Protein AF-A0A7S1RX20-F1 (afdb_monomer_lite)

Secondary structure (DSSP, 8-state):
--S-------TT---SHHHHSS-SSTTS-----PPPSSS----EEEETTEEEEEEEETTSEEE-TT--EEEEETTEEEE-SS--SSEEESSGGGGTT--SSTTS--EEEEEEEE--SPP--EEEEEEESS-TTHHHHHIIIIIIS---EEEEEE-S-HHHHHHHHTS-HHHHTTEEEEE----SSSS------S-HHHHHHHHHHHHHHHHHHHHHHT-SEEEEE---

Organism: Alexandrium catenella (NCBI:txid2925)

Structure (mmCIF, N/CA/C/O backbone):
data_AF-A0A7S1RX20-F1
#
_entry.id   AF-A0A7S1RX20-F1
#
loop_
_atom_site.group_PDB
_atom_site.id
_atom_site.type_symbol
_atom_site.label_atom_id
_atom_site.label_alt_id
_atom_site.label_comp_id
_atom_site.label_asym_id
_atom_site.label_entity_id
_atom_site.label_seq_id
_atom_site.pdbx_PDB_ins_code
_atom_site.Cartn_x
_atom_site.Cartn_y
_atom_site.Cartn_z
_atom_site.occupancy
_atom_site.B_iso_or_equiv
_atom_site.auth_seq_id
_atom_site.auth_comp_id
_atom_site.auth_asym_id
_atom_site.auth_atom_id
_atom_site.pdbx_PDB_model_num
ATOM 1 N N . GLY A 1 1 ? 0.918 -11.512 44.745 1.00 49.50 1 GLY A N 1
ATOM 2 C CA . GLY A 1 1 ? 1.918 -10.524 44.297 1.00 49.50 1 GLY A CA 1
ATOM 3 C C . GLY A 1 1 ? 1.185 -9.341 43.710 1.00 49.50 1 GLY A C 1
ATOM 4 O O . GLY A 1 1 ? 0.066 -9.538 43.248 1.00 49.50 1 GLY A O 1
ATOM 5 N N . ALA A 1 2 ? 1.746 -8.136 43.799 1.00 55.12 2 ALA A N 1
ATOM 6 C CA . ALA A 1 2 ? 1.130 -6.936 43.235 1.00 55.12 2 ALA A CA 1
ATOM 7 C C . ALA A 1 2 ? 0.878 -7.119 41.729 1.00 55.12 2 ALA A C 1
ATOM 9 O O . ALA A 1 2 ? 1.774 -7.548 41.017 1.00 55.12 2 ALA A O 1
ATOM 10 N N . ALA A 1 3 ? -0.325 -6.796 41.246 1.00 75.62 3 ALA A N 1
ATOM 11 C CA . ALA A 1 3 ? -0.710 -6.985 39.842 1.00 75.62 3 ALA A CA 1
ATOM 12 C C . ALA A 1 3 ? -0.032 -5.995 38.869 1.00 75.62 3 ALA A C 1
ATOM 14 O O . ALA A 1 3 ? -0.231 -6.091 37.659 1.00 75.62 3 ALA A O 1
ATOM 15 N N . VAL A 1 4 ? 0.744 -5.040 39.393 1.00 78.75 4 VAL A N 1
ATOM 16 C CA . VAL A 1 4 ? 1.371 -3.940 38.652 1.00 78.75 4 VAL A CA 1
ATOM 17 C C . VAL A 1 4 ? 2.763 -3.668 39.230 1.00 78.75 4 VAL A C 1
ATOM 19 O O . VAL A 1 4 ? 2.974 -3.809 40.435 1.00 78.75 4 VAL A O 1
ATOM 22 N N . VAL A 1 5 ? 3.698 -3.284 38.359 1.00 87.06 5 VAL A N 1
ATOM 23 C CA . VAL A 1 5 ? 5.012 -2.726 38.700 1.00 87.06 5 VAL A CA 1
ATOM 24 C C . VAL A 1 5 ? 5.173 -1.406 37.945 1.00 87.06 5 VAL A C 1
ATOM 26 O O . VAL A 1 5 ? 4.804 -1.322 36.774 1.00 87.06 5 VAL A O 1
ATOM 29 N N . GLU A 1 6 ? 5.700 -0.385 38.613 1.00 87.25 6 GLU A N 1
ATOM 30 C CA . GLU A 1 6 ? 5.916 0.947 38.045 1.00 87.25 6 GLU A CA 1
ATOM 31 C C . GLU A 1 6 ? 7.416 1.251 38.000 1.00 87.25 6 GLU A C 1
ATOM 33 O O . GLU A 1 6 ? 8.157 0.887 38.914 1.00 87.25 6 GLU A O 1
ATOM 38 N N . ALA A 1 7 ? 7.867 1.888 36.920 1.00 84.00 7 ALA A N 1
ATOM 39 C CA . ALA A 1 7 ? 9.247 2.327 36.743 1.00 84.00 7 ALA A CA 1
ATOM 40 C C . ALA A 1 7 ? 9.287 3.578 35.857 1.00 84.00 7 ALA A C 1
ATOM 42 O O . ALA A 1 7 ? 8.546 3.671 34.876 1.00 84.00 7 ALA A O 1
ATOM 43 N N . GLU A 1 8 ? 10.176 4.519 36.172 1.00 87.81 8 GLU A N 1
ATOM 44 C CA . GLU A 1 8 ? 10.514 5.620 35.269 1.00 87.81 8 GLU A CA 1
ATOM 45 C C . GLU A 1 8 ? 11.508 5.114 34.221 1.00 87.81 8 GLU A C 1
ATOM 47 O O . GLU A 1 8 ? 12.616 4.689 34.549 1.00 87.81 8 GLU A O 1
ATOM 52 N N . LEU A 1 9 ? 11.103 5.128 32.950 1.00 81.31 9 LEU A N 1
ATOM 53 C CA . LEU A 1 9 ? 11.899 4.607 31.841 1.00 81.31 9 LEU A CA 1
ATOM 54 C C . LEU A 1 9 ? 12.178 5.707 30.807 1.00 81.31 9 LEU A C 1
ATOM 56 O O . LEU A 1 9 ? 11.306 6.541 30.553 1.00 81.31 9 LEU A O 1
ATOM 60 N N . PRO A 1 10 ? 13.362 5.712 30.166 1.00 78.25 10 PRO A N 1
ATOM 61 C CA . PRO A 1 10 ? 13.650 6.645 29.084 1.00 78.25 10 PRO A CA 1
ATOM 62 C C . PRO A 1 10 ? 12.768 6.372 27.855 1.00 78.25 10 PRO A C 1
ATOM 64 O O . PRO A 1 10 ? 12.300 5.252 27.628 1.00 78.25 10 PRO A O 1
ATOM 67 N N . ALA A 1 11 ? 12.574 7.397 27.019 1.00 67.75 11 ALA A N 1
ATOM 68 C CA . ALA A 1 11 ? 11.835 7.265 25.766 1.00 67.75 11 ALA A CA 1
ATOM 69 C C . ALA A 1 11 ? 12.452 6.171 24.870 1.00 67.75 11 ALA A C 1
ATOM 71 O O . ALA A 1 11 ? 13.661 6.147 24.649 1.00 67.75 11 ALA A O 1
ATOM 72 N N . GLY A 1 12 ? 11.614 5.264 24.356 1.00 69.75 12 GLY A N 1
ATOM 73 C CA . GLY A 1 12 ? 12.056 4.125 23.541 1.00 69.75 12 GLY A CA 1
ATOM 74 C C . GLY A 1 12 ? 12.474 2.880 24.333 1.00 69.75 12 GLY A C 1
ATOM 75 O O . GLY A 1 12 ? 12.906 1.901 23.725 1.00 69.75 12 GLY A O 1
ATOM 76 N N . ALA A 1 13 ? 12.330 2.875 25.662 1.00 79.69 13 ALA A N 1
ATOM 77 C CA . ALA A 1 13 ? 12.557 1.676 26.461 1.00 79.69 13 ALA A CA 1
ATOM 78 C C . ALA A 1 13 ? 11.640 0.515 26.034 1.00 79.69 13 ALA A C 1
ATOM 80 O O . ALA A 1 13 ? 10.450 0.683 25.756 1.00 79.69 13 ALA A O 1
ATOM 81 N N . THR A 1 14 ? 12.198 -0.694 26.007 1.00 83.06 14 THR A N 1
ATOM 82 C CA . THR A 1 14 ? 11.462 -1.914 25.669 1.00 83.06 14 THR A CA 1
ATOM 83 C C . THR A 1 14 ? 10.486 -2.296 26.778 1.00 83.06 14 THR A C 1
ATOM 85 O O . THR A 1 14 ? 10.877 -2.422 27.932 1.00 83.06 14 THR A O 1
ATOM 88 N N . CYS A 1 15 ? 9.230 -2.579 26.438 1.00 83.38 15 CYS A N 1
ATOM 89 C CA . CYS A 1 15 ? 8.268 -3.135 27.391 1.00 83.38 15 CYS A CA 1
ATOM 90 C C . CYS A 1 15 ? 8.609 -4.606 27.710 1.00 83.38 15 CYS A C 1
ATOM 92 O O . CYS A 1 15 ? 8.182 -5.518 27.001 1.00 83.38 15 CYS A O 1
ATOM 94 N N . SER A 1 16 ? 9.419 -4.848 28.745 1.00 88.81 16 SER A N 1
ATOM 95 C CA . SER A 1 16 ? 9.881 -6.189 29.135 1.00 88.81 16 SER A CA 1
ATOM 96 C C . SER A 1 16 ? 10.115 -6.305 30.643 1.00 88.81 16 SER A C 1
ATOM 98 O O . SER A 1 16 ? 10.398 -5.306 31.294 1.00 88.81 16 SER A O 1
ATOM 100 N N . VAL A 1 17 ? 10.082 -7.522 31.199 1.00 88.94 17 VAL A N 1
ATOM 101 C CA . VAL A 1 17 ? 10.390 -7.758 32.629 1.00 88.94 17 VAL A CA 1
ATOM 102 C C . VAL A 1 17 ? 11.775 -7.221 33.008 1.00 88.94 17 VAL A C 1
ATOM 104 O O . VAL A 1 17 ? 11.937 -6.681 34.097 1.00 88.94 17 VAL A O 1
ATOM 107 N N . ALA A 1 18 ? 12.752 -7.287 32.096 1.00 88.25 18 ALA A N 1
ATOM 108 C CA . ALA A 1 18 ? 14.093 -6.750 32.326 1.00 88.25 18 ALA A CA 1
ATOM 109 C C . ALA A 1 18 ? 14.086 -5.234 32.586 1.00 88.25 18 ALA A C 1
ATOM 111 O O . ALA A 1 18 ? 14.878 -4.747 33.384 1.00 88.25 18 ALA A O 1
ATOM 112 N N . SER A 1 19 ? 13.169 -4.498 31.955 1.00 88.62 19 SER A N 1
ATOM 113 C CA . SER A 1 19 ? 13.063 -3.043 32.096 1.00 88.62 19 SER A CA 1
ATOM 114 C C . SER A 1 19 ? 12.395 -2.611 33.405 1.00 88.62 19 SER A C 1
ATOM 116 O O . SER A 1 19 ? 12.676 -1.523 33.883 1.00 88.62 19 SER A O 1
ATOM 118 N N . PHE A 1 20 ? 11.564 -3.464 34.012 1.00 89.19 20 PHE A N 1
ATOM 119 C CA . PHE A 1 20 ? 10.879 -3.181 35.285 1.00 89.19 20 PHE A CA 1
ATOM 120 C C . PHE A 1 20 ? 11.504 -3.919 36.481 1.00 89.19 20 PHE A C 1
ATOM 122 O O . PHE A 1 20 ? 11.072 -3.750 37.618 1.00 89.19 20 PHE A O 1
ATOM 129 N N . GLY A 1 21 ? 12.497 -4.779 36.236 1.00 88.12 21 GLY A N 1
ATOM 130 C CA . GLY A 1 21 ? 13.245 -5.536 37.244 1.00 88.12 21 GLY A CA 1
ATOM 131 C C . GLY A 1 21 ? 12.480 -6.686 37.907 1.00 88.12 21 GLY A C 1
ATOM 132 O O . GLY A 1 21 ? 13.103 -7.618 38.406 1.00 88.12 21 GLY A O 1
ATOM 133 N N . THR A 1 22 ? 11.146 -6.661 37.910 1.00 88.44 22 THR A N 1
ATOM 134 C CA . THR A 1 22 ? 10.305 -7.697 38.524 1.00 88.44 22 THR A CA 1
ATOM 135 C C . THR A 1 22 ? 9.120 -8.038 37.630 1.00 88.44 22 THR A C 1
ATOM 137 O O . THR A 1 22 ? 8.516 -7.162 37.014 1.00 88.44 22 THR A O 1
ATOM 140 N N . ASP A 1 23 ? 8.769 -9.324 37.572 1.00 89.31 23 ASP A N 1
ATOM 141 C CA . ASP A 1 23 ? 7.526 -9.780 36.955 1.00 89.31 23 ASP A CA 1
ATOM 142 C C . ASP A 1 23 ? 6.377 -9.656 37.988 1.00 89.31 23 ASP A C 1
ATOM 144 O O . ASP A 1 23 ? 6.368 -10.409 38.967 1.00 89.31 23 ASP A O 1
ATOM 148 N N . PRO A 1 24 ? 5.404 -8.738 37.802 1.00 85.12 24 PRO A N 1
ATOM 149 C CA . PRO A 1 24 ? 4.296 -8.563 38.748 1.00 85.12 24 PRO A CA 1
ATOM 150 C C . PRO A 1 24 ? 3.293 -9.735 38.731 1.00 85.12 24 PRO A C 1
ATOM 152 O O . PRO A 1 24 ? 2.559 -9.955 39.693 1.00 85.12 24 PRO A O 1
ATOM 155 N N . ALA A 1 25 ? 3.251 -10.512 37.647 1.00 85.62 25 ALA A N 1
ATOM 156 C CA . ALA A 1 25 ? 2.302 -11.601 37.447 1.00 85.62 25 ALA A CA 1
ATOM 157 C C . ALA A 1 25 ? 2.898 -12.714 36.551 1.00 85.62 25 ALA A C 1
ATOM 159 O O . ALA A 1 25 ? 2.620 -12.759 35.341 1.00 85.62 25 ALA A O 1
ATOM 160 N N . PRO A 1 26 ? 3.711 -13.625 37.122 1.00 86.88 26 PRO A N 1
ATOM 161 C CA . PRO A 1 26 ? 4.336 -14.711 36.374 1.00 86.88 26 PRO A CA 1
ATOM 162 C C . PRO A 1 26 ? 3.305 -15.612 35.687 1.00 86.88 26 PRO A C 1
ATOM 164 O O . PRO A 1 26 ? 2.268 -15.944 36.258 1.00 86.88 26 PRO A O 1
ATOM 167 N N . GLY A 1 27 ? 3.584 -16.010 34.444 1.00 78.69 27 GLY A N 1
ATOM 168 C CA . GLY A 1 27 ? 2.693 -16.866 33.648 1.00 78.69 27 GLY A CA 1
ATOM 169 C C . GLY A 1 27 ? 1.475 -16.159 33.039 1.00 78.69 27 GLY A C 1
ATOM 170 O O . GLY A 1 27 ? 0.764 -16.764 32.241 1.00 78.69 27 GLY A O 1
ATOM 171 N N . ILE A 1 28 ? 1.251 -14.877 33.346 1.00 80.94 28 ILE A N 1
ATOM 172 C CA . ILE A 1 28 ? 0.156 -14.074 32.786 1.00 80.94 28 ILE A CA 1
ATOM 173 C C . ILE A 1 28 ? 0.718 -13.106 31.734 1.00 80.94 28 ILE A C 1
ATOM 175 O O . ILE A 1 28 ? 1.792 -12.520 31.916 1.00 80.94 28 ILE A O 1
ATOM 179 N N . ARG A 1 29 ? 0.010 -12.926 30.608 1.00 78.81 29 ARG A N 1
ATOM 180 C CA . ARG A 1 29 ? 0.356 -11.910 29.597 1.00 78.81 29 ARG A CA 1
ATOM 181 C C . ARG A 1 29 ? 0.129 -10.513 30.182 1.00 78.81 29 ARG A C 1
ATOM 183 O O . ARG A 1 29 ? -0.933 -10.234 30.725 1.00 78.81 29 ARG A O 1
ATOM 190 N N . LYS A 1 30 ? 1.116 -9.634 30.028 1.00 79.94 30 LYS A N 1
ATOM 191 C CA . LYS A 1 30 ? 1.119 -8.269 30.576 1.00 79.94 30 LYS A CA 1
ATOM 192 C C . LYS A 1 30 ? 1.190 -7.237 29.459 1.00 79.94 30 LYS A C 1
ATOM 194 O O . LYS A 1 30 ? 1.558 -7.566 28.332 1.00 79.94 30 LYS A O 1
ATOM 199 N N . VAL A 1 31 ? 0.882 -5.993 29.800 1.00 81.94 31 VAL A N 1
ATOM 200 C CA . VAL A 1 31 ? 1.003 -4.819 28.932 1.00 81.94 31 VAL A CA 1
ATOM 201 C C . VAL A 1 31 ? 1.684 -3.701 29.719 1.00 81.94 31 VAL A C 1
ATOM 203 O O . VAL A 1 31 ? 1.469 -3.604 30.925 1.00 81.94 31 VAL A O 1
ATOM 206 N N . CYS A 1 32 ? 2.499 -2.874 29.065 1.00 84.38 32 CYS A N 1
ATOM 207 C CA . CYS A 1 32 ? 3.030 -1.661 29.687 1.00 84.38 32 CYS A CA 1
ATOM 208 C C . CYS A 1 32 ? 2.066 -0.496 29.497 1.00 84.38 32 CYS A C 1
ATOM 210 O O . CYS A 1 32 ? 1.393 -0.394 28.471 1.00 84.38 32 CYS A O 1
ATOM 212 N N . GLN A 1 33 ? 2.024 0.381 30.491 1.00 72.75 33 GLN A N 1
ATOM 213 C CA . GLN A 1 33 ? 1.212 1.591 30.498 1.00 72.75 33 GLN A CA 1
ATOM 214 C C . GLN A 1 33 ? 2.085 2.747 30.986 1.00 72.75 33 GLN A C 1
ATOM 216 O O . GLN A 1 33 ? 2.948 2.545 31.838 1.00 72.75 33 GLN A O 1
ATOM 221 N N . CYS A 1 34 ? 1.879 3.941 30.435 1.00 77.75 34 CYS A N 1
ATOM 222 C CA . CYS A 1 34 ? 2.532 5.154 30.918 1.00 77.75 34 CYS A CA 1
ATOM 223 C C . CYS A 1 34 ? 1.625 5.825 31.955 1.00 77.75 34 CYS A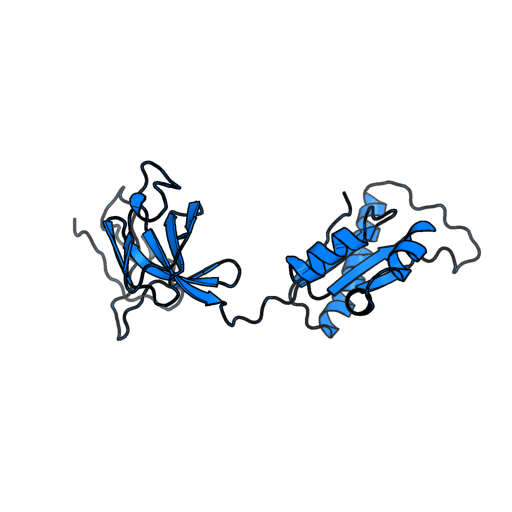 C 1
ATOM 225 O O . CYS A 1 34 ? 0.426 5.957 31.711 1.00 77.75 34 CYS A O 1
ATOM 227 N N . ALA A 1 35 ? 2.188 6.268 33.082 1.00 62.47 35 ALA A N 1
ATOM 228 C CA . ALA A 1 35 ? 1.472 7.117 34.029 1.00 62.47 35 ALA A CA 1
ATOM 229 C C . ALA A 1 35 ? 1.179 8.465 33.344 1.00 62.47 35 ALA A C 1
ATOM 231 O O . ALA A 1 35 ? 2.096 9.154 32.898 1.00 62.47 35 ALA A O 1
ATOM 232 N N . GLU A 1 36 ? -0.100 8.790 33.148 1.00 58.22 36 GLU A N 1
ATOM 233 C CA . GLU A 1 36 ? -0.509 9.904 32.291 1.00 58.22 36 GLU A CA 1
ATOM 234 C C . GLU A 1 36 ? -0.072 11.269 32.846 1.00 58.22 36 GLU A C 1
ATOM 236 O O . GLU A 1 36 ? -0.548 11.727 33.883 1.00 58.22 36 GLU A O 1
ATOM 241 N N . GLY A 1 37 ? 0.747 11.976 32.068 1.00 43.56 37 GLY A N 1
ATOM 242 C CA . GLY A 1 37 ? 0.778 13.433 32.038 1.00 43.56 37 GLY A CA 1
ATOM 243 C C . GLY A 1 37 ? -0.093 13.950 30.890 1.00 43.56 37 GLY A C 1
ATOM 244 O O . GLY A 1 37 ? 0.417 14.208 29.807 1.00 43.56 37 GLY A O 1
ATOM 245 N N . GLY A 1 38 ? -1.402 14.090 31.129 1.00 40.06 38 GLY A N 1
ATOM 246 C CA . GLY A 1 38 ? -2.258 15.086 30.466 1.00 40.06 38 GLY A CA 1
ATOM 247 C C . GLY A 1 38 ? -2.603 14.918 28.979 1.00 40.06 38 GLY A C 1
ATOM 248 O O . GLY A 1 38 ? -2.350 15.832 28.205 1.00 40.06 38 GLY A O 1
ATOM 249 N N . ALA A 1 39 ? -3.248 13.815 28.596 1.00 39.19 39 ALA A N 1
ATOM 250 C CA . ALA A 1 39 ? -4.304 13.731 27.571 1.00 39.19 39 ALA A CA 1
ATOM 251 C C . ALA A 1 39 ? -4.673 12.252 27.433 1.00 39.19 39 ALA A C 1
ATOM 253 O O . ALA A 1 39 ? -3.772 11.442 27.250 1.00 39.19 39 ALA A O 1
ATOM 254 N N . SER A 1 40 ? -5.967 11.914 27.502 1.00 44.28 40 SER A N 1
ATOM 255 C CA . SER A 1 40 ? -6.488 10.560 27.268 1.00 44.28 40 SER A CA 1
ATOM 256 C C . SER A 1 40 ? -5.768 9.906 26.088 1.00 44.28 40 SER A C 1
ATOM 258 O O . SER A 1 40 ? -6.036 10.227 24.924 1.00 44.28 40 SER A O 1
ATOM 260 N N . SER A 1 41 ? -4.820 9.015 26.382 1.00 46.75 41 SER A N 1
ATOM 261 C CA . SER A 1 41 ? -4.036 8.353 25.346 1.00 46.75 41 SER A CA 1
ATOM 262 C C . SER A 1 41 ? -4.859 7.192 24.798 1.00 46.75 41 SER A C 1
ATOM 264 O O . SER A 1 41 ? -4.620 6.018 25.070 1.00 46.75 41 SER A O 1
ATOM 266 N N . GLN A 1 42 ? -5.905 7.511 24.030 1.00 60.81 42 GLN A N 1
ATOM 267 C CA . GLN A 1 42 ? -6.524 6.511 23.169 1.00 60.81 42 GLN A CA 1
ATOM 268 C C . GLN A 1 42 ? -5.405 5.879 22.345 1.00 60.81 42 GLN A C 1
ATOM 270 O O . GLN A 1 42 ? -4.763 6.576 21.564 1.00 60.81 42 GLN A O 1
ATOM 275 N N . LEU A 1 43 ? -5.141 4.584 22.549 1.00 74.44 43 LEU A N 1
ATOM 276 C CA . LEU A 1 43 ? -4.121 3.863 21.792 1.00 74.44 43 LEU A CA 1
ATOM 277 C C . LEU A 1 43 ? -4.398 4.079 20.302 1.00 74.44 43 LEU A C 1
ATOM 279 O O . LEU A 1 43 ? -5.478 3.722 19.839 1.00 74.44 43 LEU A O 1
ATOM 283 N N . VAL A 1 44 ? -3.455 4.676 19.572 1.00 82.12 44 VAL A N 1
ATOM 284 C CA . VAL A 1 44 ? -3.563 4.906 18.125 1.00 82.12 44 VAL A CA 1
ATOM 285 C C . VAL A 1 44 ? -2.673 3.908 17.388 1.00 82.12 44 VAL A C 1
ATOM 287 O O . VAL A 1 44 ? -1.561 3.614 17.823 1.00 82.12 44 VAL A O 1
ATOM 290 N N . ARG A 1 45 ? -3.167 3.365 16.277 1.00 79.44 45 ARG A N 1
ATOM 291 C CA . ARG A 1 45 ? -2.437 2.494 15.354 1.00 79.44 45 ARG A CA 1
ATOM 292 C C . ARG A 1 45 ? -2.667 2.963 13.929 1.00 79.44 45 ARG A C 1
ATOM 294 O O . ARG A 1 45 ? -3.803 3.243 13.558 1.00 79.44 45 ARG A O 1
ATOM 301 N N . SER A 1 46 ? -1.605 2.979 13.135 1.00 78.94 46 SER A N 1
ATOM 302 C CA . SER A 1 46 ? -1.677 3.286 11.708 1.00 78.94 46 SER A CA 1
ATOM 303 C C . SER A 1 46 ? -1.477 2.004 10.915 1.00 78.94 46 SER A C 1
ATOM 305 O O . SER A 1 46 ? -0.438 1.356 11.020 1.00 78.94 46 SER A O 1
ATOM 307 N N . GLU A 1 47 ? -2.480 1.623 10.132 1.00 70.38 47 GLU A N 1
ATOM 308 C CA . GLU A 1 47 ? -2.467 0.411 9.314 1.00 70.38 47 GLU A CA 1
ATOM 309 C C . GLU A 1 47 ? -2.931 0.759 7.900 1.00 70.38 47 GLU A C 1
ATOM 311 O O . GLU A 1 47 ? -4.017 1.307 7.717 1.00 70.38 47 GLU A O 1
ATOM 316 N N . LEU A 1 48 ? -2.090 0.467 6.899 1.00 68.75 48 LEU A N 1
ATOM 317 C CA . LEU A 1 48 ? -2.346 0.764 5.479 1.00 68.75 48 LEU A CA 1
ATOM 318 C C . LEU A 1 48 ? -2.752 2.230 5.219 1.00 68.75 48 LEU A C 1
ATOM 320 O O . LEU A 1 48 ? -3.631 2.518 4.409 1.00 68.75 48 LEU A O 1
ATOM 324 N N . GLY A 1 49 ? -2.125 3.164 5.937 1.00 69.06 49 GLY A N 1
ATOM 325 C CA . GLY A 1 49 ? -2.409 4.594 5.811 1.00 69.06 49 GLY A CA 1
ATOM 326 C C . GLY A 1 49 ? -3.726 5.040 6.454 1.00 69.06 49 GLY A C 1
ATOM 327 O O . GLY A 1 49 ? -4.165 6.159 6.204 1.00 69.06 49 GLY A O 1
ATOM 328 N N . VAL A 1 50 ? -4.368 4.196 7.268 1.00 81.12 50 VAL A N 1
ATOM 329 C CA . VAL A 1 50 ? -5.555 4.537 8.064 1.00 81.12 50 VAL A CA 1
ATOM 330 C C . VAL A 1 50 ? -5.180 4.567 9.539 1.00 81.12 50 VAL A C 1
ATOM 332 O O . VAL A 1 50 ? -4.605 3.608 10.055 1.00 81.12 50 VAL A O 1
ATOM 335 N N . GLU A 1 51 ? -5.520 5.656 10.222 1.00 87.31 51 GLU A N 1
ATOM 336 C CA . GLU A 1 51 ? -5.356 5.773 11.667 1.00 87.31 51 GLU A CA 1
ATOM 337 C C . GLU A 1 51 ? -6.585 5.232 12.383 1.00 87.31 51 GLU A C 1
ATOM 339 O O . GLU A 1 51 ? -7.724 5.618 12.116 1.00 87.31 51 GLU A O 1
ATOM 344 N N . TRP A 1 52 ? -6.332 4.365 13.348 1.00 90.19 52 TRP A N 1
ATOM 345 C CA . TRP A 1 52 ? -7.320 3.731 14.194 1.00 90.19 52 TRP A CA 1
ATOM 346 C C . TRP A 1 52 ? -7.018 4.075 15.642 1.00 90.19 52 TRP A C 1
ATOM 348 O O . TRP A 1 52 ? -5.887 3.919 16.083 1.00 90.19 52 TRP A O 1
ATOM 358 N N . SER A 1 53 ? -8.024 4.471 16.412 1.00 91.25 53 SER A N 1
ATOM 359 C CA . SER A 1 53 ? -7.912 4.635 17.863 1.00 91.25 53 SER A CA 1
ATOM 360 C C . SER A 1 53 ? -8.746 3.600 18.598 1.00 91.25 53 SER A C 1
ATOM 362 O O . SER A 1 53 ? -9.928 3.445 18.280 1.00 91.25 53 SER A O 1
ATOM 364 N N . LEU A 1 54 ? -8.177 2.946 19.609 1.00 91.50 54 LEU A N 1
ATOM 365 C CA . LEU A 1 54 ? -8.930 2.089 20.518 1.00 91.50 54 LEU A CA 1
ATOM 366 C C . LEU A 1 54 ? -10.045 2.917 21.165 1.00 91.50 54 LEU A C 1
ATOM 368 O O . LEU A 1 54 ? -9.788 3.948 21.789 1.00 91.50 54 LEU A O 1
ATOM 372 N N . CYS A 1 55 ? -11.282 2.459 21.011 1.00 90.12 55 CYS A N 1
ATOM 373 C CA . CYS A 1 55 ? -12.458 3.130 21.561 1.00 90.12 55 CYS A CA 1
ATOM 374 C C . CYS A 1 55 ? -13.185 2.283 22.608 1.00 90.12 55 CYS A C 1
ATOM 376 O O . CYS A 1 55 ? -13.834 2.849 23.480 1.00 90.12 55 CYS A O 1
ATOM 378 N N . ALA A 1 56 ? -13.086 0.951 22.545 1.00 90.19 56 ALA A N 1
ATOM 379 C CA . ALA A 1 56 ? -13.685 0.059 23.532 1.00 90.19 56 ALA A CA 1
ATOM 380 C C . ALA A 1 56 ? -13.009 -1.318 23.525 1.00 90.19 56 ALA A C 1
ATOM 382 O O . ALA A 1 56 ? -12.521 -1.773 22.494 1.00 90.19 56 ALA A O 1
ATOM 383 N N . ARG A 1 57 ? -13.031 -2.010 24.666 1.00 90.94 57 ARG A N 1
ATOM 384 C CA . ARG A 1 57 ? -12.833 -3.469 24.714 1.00 90.94 57 ARG A CA 1
ATOM 385 C C . ARG A 1 57 ? -14.159 -4.177 24.433 1.00 90.94 57 ARG A C 1
ATOM 387 O O . ARG A 1 57 ? -15.213 -3.545 24.532 1.00 90.94 57 ARG A O 1
ATOM 394 N N . GLU A 1 58 ? -14.111 -5.460 24.082 1.00 88.25 58 GLU A N 1
ATOM 395 C CA . GLU A 1 58 ? -15.310 -6.282 23.877 1.00 88.25 58 GLU A CA 1
ATOM 396 C C . GLU A 1 58 ? -16.293 -6.153 25.058 1.00 88.25 58 GLU A C 1
ATOM 398 O O . GLU A 1 58 ? -15.897 -6.157 26.223 1.00 88.25 58 GLU A O 1
ATOM 403 N N . GLY A 1 59 ? -17.574 -5.952 24.741 1.00 86.25 59 GLY A N 1
ATOM 404 C CA . GLY A 1 59 ? -18.647 -5.630 25.688 1.00 86.25 59 GLY A CA 1
ATOM 405 C C . GLY A 1 59 ? -18.818 -4.135 26.002 1.00 86.25 59 GLY A C 1
ATOM 406 O O . GLY A 1 59 ? -19.856 -3.745 26.531 1.00 86.25 59 GLY A O 1
ATOM 407 N N . GLY A 1 60 ? -17.846 -3.284 25.663 1.00 87.44 60 GLY A N 1
ATOM 408 C CA . GLY A 1 60 ? -17.925 -1.832 25.855 1.00 87.44 60 GLY A CA 1
ATOM 409 C C . GLY A 1 60 ? -18.725 -1.102 24.770 1.00 87.44 60 GLY A C 1
ATOM 410 O O . GLY A 1 60 ? -19.236 -1.709 23.833 1.00 87.44 60 GLY A O 1
ATOM 411 N N . ALA A 1 61 ? -18.799 0.227 24.863 1.00 88.75 61 ALA A N 1
ATOM 412 C CA . ALA A 1 61 ? -19.428 1.086 23.857 1.00 88.75 61 ALA A CA 1
ATOM 413 C C . ALA A 1 61 ? -18.377 1.977 23.179 1.00 88.75 61 ALA A C 1
ATOM 415 O O . ALA A 1 61 ? -17.628 2.683 23.849 1.00 88.75 61 ALA A O 1
ATOM 416 N N . CYS A 1 62 ? -18.311 1.934 21.850 1.00 89.50 62 CYS A N 1
ATOM 417 C CA . CYS A 1 62 ? -17.355 2.679 21.040 1.00 89.50 62 CYS A CA 1
ATOM 418 C C . CYS A 1 62 ? -18.006 3.938 20.458 1.00 89.50 62 CYS A C 1
ATOM 420 O O . CYS A 1 62 ? -18.791 3.854 19.512 1.00 89.50 62 CYS A O 1
ATOM 422 N N . ALA A 1 63 ? -17.640 5.111 20.976 1.00 88.94 63 ALA A N 1
ATOM 423 C CA . ALA A 1 63 ? -17.993 6.382 20.351 1.00 88.94 63 ALA A CA 1
ATOM 424 C C . ALA A 1 63 ? -17.069 6.646 19.154 1.00 88.94 63 ALA A C 1
ATOM 426 O O . ALA A 1 63 ? -15.854 6.771 19.323 1.00 88.94 63 ALA A O 1
ATOM 427 N N . CYS A 1 64 ? -17.633 6.714 17.945 1.00 85.75 64 CYS A N 1
ATOM 428 C CA . CYS A 1 64 ? -16.844 6.844 16.723 1.00 85.75 64 CYS A CA 1
ATOM 429 C C . CYS A 1 64 ? -17.436 7.863 15.739 1.00 85.75 64 CYS A C 1
ATOM 431 O O . CYS A 1 64 ? -18.364 7.529 14.999 1.00 85.75 64 CYS A O 1
ATOM 433 N N . PRO A 1 65 ? -16.895 9.096 15.686 1.00 83.31 65 PRO A N 1
ATOM 434 C CA . PRO A 1 65 ? -17.404 10.152 14.809 1.00 83.31 65 PRO A CA 1
ATOM 435 C C . PRO A 1 65 ? -17.345 9.815 13.315 1.00 83.31 65 PRO A C 1
ATOM 437 O O . PRO A 1 65 ? -18.234 10.216 12.572 1.00 83.31 65 PRO A O 1
ATOM 440 N N . SER A 1 66 ? -16.333 9.054 12.876 1.00 82.56 66 SER A N 1
ATOM 441 C CA . SER A 1 66 ? -16.201 8.596 11.482 1.00 82.56 66 SER A CA 1
ATOM 442 C C . SER A 1 66 ? -17.177 7.480 11.119 1.00 82.56 66 SER A C 1
ATOM 444 O O . SER A 1 66 ? -17.297 7.127 9.949 1.00 82.56 66 SER A O 1
ATOM 446 N N . GLN A 1 67 ? -17.846 6.899 12.123 1.00 86.44 67 GLN A N 1
ATOM 447 C CA . GLN A 1 67 ? -18.815 5.815 11.982 1.00 86.44 67 GLN A CA 1
ATOM 448 C C . GLN A 1 67 ? -18.233 4.510 11.401 1.00 86.44 67 GLN A C 1
ATOM 450 O O . GLN A 1 67 ? -18.967 3.545 11.171 1.00 86.44 67 GLN A O 1
ATOM 455 N N . ARG A 1 68 ? -16.908 4.449 11.215 1.00 88.69 68 ARG A N 1
ATOM 456 C CA . ARG A 1 68 ? -16.169 3.254 10.810 1.00 88.69 68 ARG A CA 1
ATOM 457 C C . ARG A 1 68 ? -15.447 2.691 12.023 1.00 88.69 68 ARG A C 1
ATOM 459 O O . ARG A 1 68 ? -14.448 3.234 12.492 1.00 88.69 68 ARG A O 1
ATOM 466 N N . VAL A 1 69 ? -15.980 1.591 12.539 1.00 91.31 69 VAL A N 1
ATOM 467 C CA . VAL A 1 69 ? -15.414 0.852 13.668 1.00 91.31 69 VAL A CA 1
ATOM 468 C C . VAL A 1 69 ? -14.965 -0.506 13.158 1.00 91.31 69 VAL A C 1
ATOM 470 O O . VAL A 1 69 ? -15.652 -1.118 12.343 1.00 91.31 69 VAL A O 1
ATOM 473 N N . ARG A 1 70 ? -13.830 -0.999 13.639 1.00 92.56 70 ARG A N 1
ATOM 474 C CA . ARG A 1 70 ? -13.412 -2.390 13.445 1.00 92.56 70 ARG A CA 1
ATOM 475 C C . ARG A 1 70 ? -13.420 -3.140 14.765 1.00 92.56 70 ARG A C 1
ATOM 477 O O . ARG A 1 70 ? -13.113 -2.544 15.791 1.00 92.56 70 ARG A O 1
ATOM 484 N N . PHE A 1 71 ? -13.741 -4.424 14.720 1.00 92.62 71 PHE A N 1
ATOM 485 C CA . PHE A 1 71 ? -13.781 -5.343 15.854 1.00 92.62 71 PHE A CA 1
ATOM 486 C C . PHE A 1 71 ? -12.882 -6.537 15.571 1.00 92.62 71 PHE A C 1
ATOM 488 O O . PHE A 1 71 ? -12.920 -7.079 14.465 1.00 92.62 71 PHE A O 1
ATOM 495 N N . GLY A 1 72 ? -12.046 -6.920 16.532 1.00 91.69 72 GLY A N 1
ATOM 496 C CA . GLY A 1 72 ? -11.101 -8.013 16.336 1.00 91.69 72 GLY A CA 1
ATOM 497 C C . GLY A 1 72 ? -9.904 -7.987 17.276 1.00 91.69 72 GLY A C 1
ATOM 498 O O . GLY A 1 72 ? -9.908 -7.294 18.294 1.00 91.69 72 GLY A O 1
ATOM 499 N N . VAL A 1 73 ? -8.890 -8.777 16.930 1.00 86.69 73 VAL A N 1
ATOM 500 C CA . VAL A 1 73 ? -7.641 -8.925 17.687 1.00 86.69 73 VAL A CA 1
ATOM 501 C C . VAL A 1 73 ? -6.505 -9.344 16.749 1.00 86.69 73 VAL A C 1
ATOM 503 O O . VAL A 1 73 ? -6.712 -10.056 15.763 1.00 86.69 73 VAL A O 1
ATOM 506 N N . GLY A 1 74 ? -5.282 -8.887 17.035 1.00 83.62 74 GLY A N 1
ATOM 507 C CA . GLY A 1 74 ? -4.103 -9.213 16.229 1.00 83.62 74 GLY A CA 1
ATOM 508 C C . GLY A 1 74 ? -4.251 -8.755 14.775 1.00 83.62 74 GLY A C 1
ATOM 509 O O . GLY A 1 74 ? -4.369 -7.561 14.513 1.00 83.62 74 GLY A O 1
ATOM 510 N N . SER A 1 75 ? -4.241 -9.702 13.835 1.00 80.31 75 SER A N 1
ATOM 511 C CA . SER A 1 75 ? -4.425 -9.467 12.394 1.00 80.31 75 SER A CA 1
ATOM 512 C C . SER A 1 75 ? -5.837 -9.786 11.882 1.00 80.31 75 SER A C 1
ATOM 514 O O . SER A 1 75 ? -6.089 -9.672 10.684 1.00 80.31 75 SER A O 1
ATOM 516 N N . ARG A 1 76 ? -6.768 -10.190 12.756 1.00 83.62 76 ARG A N 1
ATOM 517 C CA . ARG A 1 76 ? -8.118 -10.627 12.374 1.00 83.62 76 ARG A CA 1
ATOM 518 C C . ARG A 1 76 ? -9.145 -9.576 12.776 1.00 83.62 76 ARG A C 1
ATOM 520 O O . ARG A 1 76 ? -9.391 -9.376 13.963 1.00 83.62 76 ARG A O 1
ATOM 527 N N . TRP A 1 77 ? -9.750 -8.925 11.784 1.00 89.19 77 TRP A N 1
ATOM 528 C CA . TRP A 1 77 ? -10.647 -7.786 11.985 1.00 89.19 77 TRP A CA 1
ATOM 529 C C . TRP A 1 77 ? -11.869 -7.854 11.071 1.00 89.19 77 TRP A C 1
ATOM 531 O O . TRP A 1 77 ? -11.762 -8.217 9.902 1.00 89.19 77 TRP A O 1
ATOM 541 N N . VAL A 1 78 ? -13.018 -7.427 11.590 1.00 90.62 78 VAL A N 1
ATOM 542 C CA . VAL A 1 78 ? -14.233 -7.128 10.819 1.00 90.62 78 VAL A CA 1
ATOM 543 C C . VAL A 1 78 ? -14.569 -5.649 10.972 1.00 90.62 78 VAL A C 1
ATOM 545 O O . VAL A 1 78 ? -14.309 -5.060 12.018 1.00 90.62 78 VAL A O 1
ATOM 548 N N . VAL A 1 79 ? -15.126 -5.029 9.933 1.00 90.38 79 VAL A N 1
ATOM 549 C CA . VAL A 1 79 ? -15.446 -3.591 9.917 1.00 90.38 79 VAL A CA 1
ATOM 550 C C . VAL A 1 79 ? -16.960 -3.399 9.895 1.00 90.38 79 VAL A C 1
ATOM 552 O O . VAL A 1 79 ? -17.679 -4.183 9.274 1.00 90.38 79 VAL A O 1
ATOM 555 N N . SER A 1 80 ? -17.456 -2.367 10.578 1.00 85.81 80 SER A N 1
ATOM 556 C CA . SER A 1 80 ? -18.876 -2.023 10.600 1.00 85.81 80 SER A CA 1
ATOM 557 C C . SER A 1 80 ? -19.378 -1.702 9.189 1.00 85.81 80 SER A C 1
ATOM 559 O O . SER A 1 80 ? -18.752 -0.965 8.428 1.00 85.81 80 SER A O 1
ATOM 561 N N . GLY A 1 81 ? -20.523 -2.287 8.825 1.00 67.12 81 GLY A N 1
ATOM 562 C CA . GLY A 1 81 ? -21.104 -2.131 7.490 1.00 67.12 81 GLY A CA 1
ATOM 563 C C . GLY A 1 81 ? -21.848 -0.810 7.278 1.00 67.12 81 GLY A C 1
ATOM 564 O O . GLY A 1 81 ? -21.948 -0.374 6.137 1.00 67.12 81 GLY A O 1
ATOM 565 N N . HIS A 1 82 ? -22.358 -0.171 8.342 1.00 57.62 82 HIS A N 1
ATOM 566 C CA . HIS A 1 82 ? -23.114 1.084 8.263 1.00 57.62 82 HIS A CA 1
ATOM 567 C C . HIS A 1 82 ? -22.955 1.954 9.511 1.00 57.62 82 HIS A C 1
ATOM 569 O O . HIS A 1 82 ? -22.657 1.472 10.604 1.00 57.62 82 HIS A O 1
ATOM 575 N N . ALA A 1 83 ? -23.198 3.245 9.304 1.00 53.16 83 ALA A N 1
ATOM 576 C CA . ALA A 1 83 ? -23.094 4.300 10.282 1.00 53.16 83 ALA A CA 1
ATOM 577 C C . ALA A 1 83 ? -24.140 4.215 11.397 1.00 53.16 83 ALA A C 1
ATOM 579 O O . ALA A 1 83 ? -25.284 4.633 11.229 1.00 53.16 83 ALA A O 1
ATOM 580 N N . THR A 1 84 ? -23.748 3.723 12.567 1.00 54.81 84 THR A N 1
ATOM 581 C CA . THR A 1 84 ? -24.532 3.918 13.788 1.00 54.81 84 THR A CA 1
ATOM 582 C C . THR A 1 84 ? -24.239 5.311 14.328 1.00 54.81 84 THR A C 1
ATOM 584 O O . THR A 1 84 ? -23.084 5.635 14.612 1.00 54.81 84 THR A O 1
ATOM 587 N N . GLN A 1 85 ? -25.264 6.157 14.445 1.00 63.59 85 GLN A N 1
ATOM 588 C CA . GLN A 1 85 ? -25.094 7.490 15.014 1.00 63.59 85 GLN A CA 1
ATOM 589 C C . GLN A 1 85 ? -24.530 7.395 16.443 1.00 63.59 85 GLN A C 1
ATOM 591 O O . GLN A 1 85 ? -25.112 6.761 17.319 1.00 63.59 85 GLN A O 1
ATOM 596 N N . GLY A 1 86 ? -23.384 8.040 16.666 1.00 65.44 86 GLY A N 1
ATOM 597 C CA . GLY A 1 86 ? -22.841 8.365 17.987 1.00 65.44 86 GLY A CA 1
ATOM 598 C C . GLY A 1 86 ? -22.065 7.256 18.701 1.00 65.44 86 GLY A C 1
ATOM 599 O O . GLY A 1 86 ? -20.954 7.521 19.156 1.00 65.44 86 GLY A O 1
ATOM 600 N N . SER A 1 87 ? -22.602 6.037 18.812 1.00 81.25 87 SER A N 1
ATOM 601 C CA . SER A 1 87 ? -21.970 4.962 19.594 1.00 81.25 87 SER A CA 1
ATOM 602 C C . SER A 1 87 ? -22.349 3.562 19.102 1.00 81.25 87 SER A C 1
ATOM 604 O O . SER A 1 87 ? -23.523 3.281 18.869 1.00 81.25 87 SER A O 1
ATOM 606 N N . LEU A 1 88 ? -21.354 2.681 18.958 1.00 87.81 88 LEU A N 1
ATOM 607 C CA . LEU A 1 88 ? -21.514 1.284 18.549 1.00 87.81 88 LEU A CA 1
ATOM 608 C C . LEU A 1 88 ? -21.138 0.346 19.710 1.00 87.81 88 LEU A C 1
ATOM 610 O O . LEU A 1 88 ? -20.010 0.429 20.204 1.00 87.81 88 LEU A O 1
ATOM 614 N N . PRO A 1 89 ? -22.008 -0.590 20.129 1.00 91.00 89 PRO A N 1
ATOM 615 C CA . PRO A 1 89 ? -21.623 -1.621 21.088 1.00 91.00 89 PRO A CA 1
ATOM 616 C C . PRO A 1 89 ? -20.504 -2.508 20.524 1.00 91.00 89 PRO A C 1
ATOM 618 O O . PRO A 1 89 ? -20.590 -2.988 19.394 1.00 91.00 89 PRO A O 1
ATOM 621 N N . CYS A 1 90 ? -19.451 -2.747 21.297 1.00 91.75 90 CYS A N 1
ATOM 622 C CA . CYS A 1 90 ? -18.283 -3.512 20.879 1.00 91.75 90 CYS A CA 1
ATOM 623 C C . CYS A 1 90 ? -18.495 -5.018 21.062 1.00 91.75 90 CYS A C 1
ATOM 625 O O . CYS A 1 90 ? -17.967 -5.634 21.982 1.00 91.75 90 CYS A O 1
ATOM 627 N N . LEU A 1 91 ? -19.324 -5.613 20.215 1.00 92.00 91 LEU A N 1
ATOM 628 C CA . LEU A 1 91 ? -19.675 -7.032 20.270 1.00 92.00 91 LEU A CA 1
ATOM 629 C C . LEU A 1 91 ? -20.027 -7.547 18.878 1.00 92.00 91 LEU A C 1
ATOM 631 O O . LEU A 1 91 ? -20.518 -6.782 18.051 1.00 92.00 91 LEU A O 1
ATOM 635 N N . ALA A 1 92 ? -19.835 -8.846 18.636 1.00 90.81 92 ALA A N 1
ATOM 636 C CA . ALA A 1 92 ? -20.038 -9.477 17.325 1.00 90.81 92 ALA A CA 1
ATOM 637 C C . ALA A 1 92 ? -21.415 -9.176 16.696 1.00 90.81 92 ALA A C 1
ATOM 639 O O . ALA A 1 92 ? -21.524 -9.021 15.480 1.00 90.81 92 ALA A O 1
ATOM 640 N N . GLY A 1 93 ? -22.468 -9.012 17.509 1.00 88.31 93 GLY A N 1
ATOM 641 C CA . GLY A 1 93 ? -23.805 -8.620 17.040 1.00 88.31 93 GLY A CA 1
ATOM 642 C C . GLY A 1 93 ? -23.827 -7.301 16.253 1.00 88.31 93 GLY A C 1
ATOM 643 O O . GLY A 1 93 ? -24.527 -7.196 15.249 1.00 88.31 93 GLY A O 1
ATOM 644 N N . SER A 1 94 ? -22.982 -6.338 16.624 1.00 89.19 94 SER A N 1
ATOM 645 C CA . SER A 1 94 ? -22.800 -5.063 15.912 1.00 89.19 94 SER A CA 1
ATOM 646 C C . SER A 1 94 ? -22.114 -5.214 14.549 1.00 89.19 94 SER A C 1
ATOM 648 O O . SER A 1 94 ? -22.135 -4.296 13.729 1.00 89.19 94 SER A O 1
ATOM 650 N N . PHE A 1 95 ? -21.530 -6.383 14.284 1.00 90.00 95 PHE A N 1
ATOM 651 C CA . PHE A 1 95 ? -20.791 -6.729 13.071 1.00 90.00 95 PHE A CA 1
ATOM 652 C C . PHE A 1 95 ? -21.468 -7.887 12.325 1.00 90.00 95 PHE A C 1
ATOM 654 O O . PHE A 1 95 ? -20.804 -8.776 11.805 1.00 90.00 95 PHE A O 1
ATOM 661 N N . ARG A 1 96 ? -22.811 -7.891 12.272 1.00 88.38 96 ARG A N 1
ATOM 662 C CA . ARG A 1 96 ? -23.627 -8.932 11.606 1.00 88.38 96 ARG A CA 1
ATOM 663 C C . ARG A 1 96 ? -23.382 -10.347 12.155 1.00 88.38 96 ARG A C 1
ATOM 665 O O . ARG A 1 96 ? -23.494 -11.324 11.423 1.00 88.38 96 ARG A O 1
ATOM 672 N N . GLY A 1 97 ? -23.027 -10.448 13.435 1.00 85.88 97 GLY A N 1
ATOM 673 C CA . GLY A 1 97 ? -22.682 -11.713 14.085 1.00 85.88 97 GLY A CA 1
ATOM 674 C C . GLY A 1 97 ? -21.285 -12.237 13.740 1.00 85.88 97 GLY A C 1
ATOM 675 O O . GLY A 1 97 ? -20.958 -13.351 14.138 1.00 85.88 97 GLY A O 1
ATOM 676 N N . ALA A 1 98 ? -20.459 -11.472 13.019 1.00 84.56 98 ALA A N 1
ATOM 677 C CA . ALA A 1 98 ? -19.114 -11.895 12.655 1.00 84.56 98 ALA A CA 1
ATOM 678 C C . ALA A 1 98 ? -18.153 -11.773 13.847 1.00 84.56 98 ALA A C 1
ATOM 680 O O . ALA A 1 98 ? -17.869 -10.673 14.325 1.00 84.56 98 ALA A O 1
ATOM 681 N N . ASP A 1 99 ? -17.621 -12.913 14.285 1.00 90.06 99 ASP A N 1
ATOM 682 C CA . ASP A 1 99 ? -16.491 -12.990 15.205 1.00 90.06 99 ASP A CA 1
ATOM 683 C C . ASP A 1 99 ? -15.230 -13.411 14.422 1.00 90.06 99 ASP A C 1
ATOM 685 O O . ASP A 1 99 ? -15.140 -14.559 13.979 1.00 90.06 99 ASP A O 1
ATOM 689 N N . PRO A 1 100 ? -14.253 -12.506 14.219 1.00 88.38 100 PRO A N 1
ATOM 690 C CA . PRO A 1 100 ? -13.050 -12.812 13.450 1.00 88.38 100 PRO A CA 1
ATOM 691 C C . PRO A 1 100 ? -12.043 -13.698 14.207 1.00 88.38 100 PRO A C 1
ATOM 693 O O . PRO A 1 100 ? -11.095 -14.192 13.596 1.00 88.38 100 PRO A O 1
ATOM 696 N N . ALA A 1 101 ? -12.204 -13.900 15.517 1.00 86.12 101 ALA A N 1
ATOM 697 C CA . ALA A 1 101 ? -11.281 -14.663 16.354 1.00 86.12 101 ALA A CA 1
ATOM 698 C C . ALA A 1 101 ? -12.024 -15.335 17.523 1.00 86.12 101 ALA A C 1
ATOM 700 O O . ALA A 1 101 ? -11.926 -14.917 18.679 1.00 86.12 101 ALA A O 1
ATOM 701 N N . ALA A 1 102 ? -12.780 -16.391 17.210 1.00 87.38 102 ALA A N 1
ATOM 702 C CA . ALA A 1 102 ? -13.558 -17.132 18.199 1.00 87.38 102 ALA A CA 1
ATOM 703 C C . ALA A 1 102 ? -12.684 -17.659 19.353 1.00 87.38 102 ALA A C 1
ATOM 705 O O . ALA A 1 102 ? -11.620 -18.234 19.132 1.00 87.38 102 ALA A O 1
ATOM 706 N N . GLY A 1 103 ? -13.163 -17.485 20.588 1.00 85.88 103 GLY A N 1
ATOM 707 C CA . GLY A 1 103 ? -12.457 -17.902 21.806 1.00 85.88 103 GLY A CA 1
ATOM 708 C C . GLY A 1 103 ? -11.391 -16.919 22.302 1.00 85.88 103 GLY A C 1
ATOM 709 O O . GLY A 1 103 ? -10.881 -17.094 23.406 1.00 85.88 103 GLY A O 1
ATOM 710 N N . GLU A 1 104 ? -11.088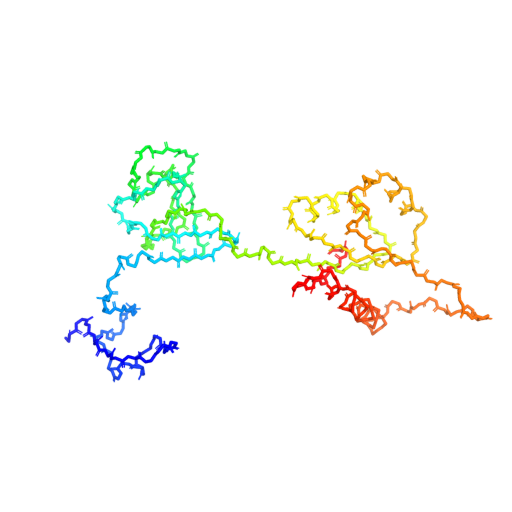 -15.868 21.541 1.00 87.69 104 GLU A N 1
ATOM 711 C CA . GLU A 1 104 ? -10.194 -14.791 21.965 1.00 87.69 104 GLU A CA 1
ATOM 712 C C . GLU A 1 104 ? -10.995 -13.551 22.385 1.00 87.69 104 GLU A C 1
ATOM 714 O O . GLU A 1 104 ? -12.165 -13.400 22.026 1.00 87.69 104 GLU A O 1
ATOM 719 N N . SER A 1 105 ? -10.372 -12.667 23.171 1.00 87.38 105 SER A N 1
ATOM 720 C CA . SER A 1 105 ? -10.947 -11.371 23.551 1.00 87.38 105 SER A CA 1
ATOM 721 C C . SER A 1 105 ? -10.644 -10.317 22.493 1.00 87.38 105 SER A C 1
ATOM 723 O O . SER A 1 105 ? -9.507 -10.206 22.031 1.00 87.38 105 SER A O 1
ATOM 725 N N . LYS A 1 106 ? -11.652 -9.527 22.128 1.00 91.31 106 LYS A N 1
ATOM 726 C CA . LYS A 1 106 ? -11.580 -8.564 21.024 1.00 91.31 106 LYS A CA 1
ATOM 727 C C . LYS A 1 106 ? -11.574 -7.136 21.540 1.00 91.31 106 LYS A C 1
ATOM 729 O O . LYS A 1 106 ? -11.884 -6.825 22.692 1.00 91.31 106 LYS A O 1
ATOM 734 N N . GLU A 1 107 ? -11.244 -6.243 20.629 1.00 94.31 107 GLU A N 1
ATOM 735 C CA . GLU A 1 107 ? -11.230 -4.810 20.841 1.00 94.31 107 GLU A CA 1
ATOM 736 C C . GLU A 1 107 ? -11.952 -4.114 19.693 1.00 94.31 107 GLU A C 1
ATOM 738 O O . GLU A 1 107 ? -11.965 -4.609 18.564 1.00 94.31 107 GLU A O 1
ATOM 743 N N . CYS A 1 108 ? -12.511 -2.939 19.972 1.00 92.50 108 CYS A N 1
ATOM 744 C CA . CYS A 1 108 ? -13.045 -2.044 18.963 1.00 92.50 108 CYS A CA 1
ATOM 745 C C . CYS A 1 108 ? -12.156 -0.834 18.774 1.00 92.50 108 CYS A C 1
ATOM 747 O O . CYS A 1 108 ? -11.755 -0.162 19.728 1.00 92.50 108 CYS A O 1
ATOM 749 N N . TRP A 1 109 ? -11.917 -0.526 17.510 1.00 93.06 109 TRP A N 1
ATOM 750 C CA . TRP A 1 109 ? -11.095 0.589 17.090 1.00 93.06 109 TRP A CA 1
ATOM 751 C C . TRP A 1 109 ? -11.893 1.477 16.142 1.00 93.06 109 TRP A C 1
ATOM 753 O O . TRP A 1 109 ? -12.492 0.988 15.187 1.00 93.06 109 TRP A O 1
ATOM 763 N N . CYS A 1 110 ? -11.902 2.776 16.414 1.00 90.75 110 CYS A N 1
ATOM 764 C CA . CYS A 1 110 ? -12.545 3.795 15.597 1.00 90.75 110 CYS A CA 1
ATOM 765 C C . CYS A 1 110 ? -11.548 4.376 14.595 1.00 90.75 110 CYS A C 1
ATOM 767 O O . CYS A 1 110 ? -10.438 4.743 14.981 1.00 90.75 110 CYS A O 1
ATOM 769 N N . GLU A 1 111 ? -11.935 4.494 13.331 1.00 90.38 111 GLU A N 1
ATOM 770 C CA . GLU A 1 111 ? -11.124 5.190 12.336 1.00 90.38 111 GLU A CA 1
ATOM 771 C C . GLU A 1 111 ? -11.092 6.692 1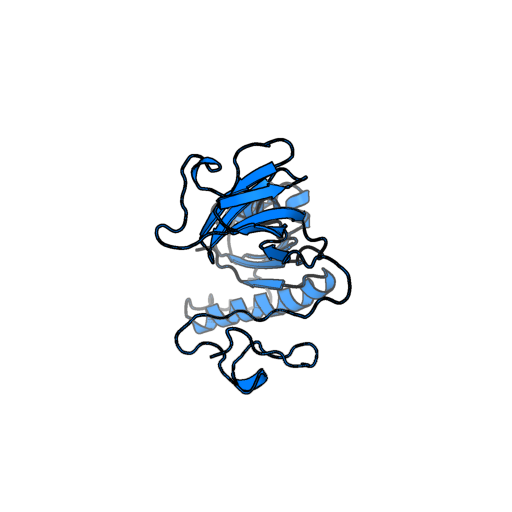2.632 1.00 90.38 111 GLU A C 1
ATOM 773 O O . GLU A 1 111 ? -12.136 7.322 12.808 1.00 90.38 111 GLU A O 1
ATOM 778 N N . ARG A 1 112 ? -9.901 7.288 12.651 1.00 86.50 112 ARG A N 1
ATOM 779 C CA . ARG A 1 112 ? -9.719 8.742 12.794 1.00 86.50 112 ARG A CA 1
ATOM 780 C C . ARG A 1 112 ? -9.559 9.454 11.452 1.00 86.50 112 ARG A C 1
ATOM 782 O O . ARG A 1 112 ? -9.703 10.670 11.386 1.00 86.50 112 ARG A O 1
ATOM 789 N N . GLY A 1 113 ? -9.303 8.690 10.395 1.00 76.88 113 GLY A N 1
ATOM 790 C CA . GLY A 1 113 ? -9.075 9.156 9.036 1.00 76.88 113 GLY A CA 1
ATOM 791 C C . GLY A 1 113 ? -7.842 8.489 8.441 1.00 76.88 113 GLY A C 1
ATOM 792 O O . GLY A 1 113 ? -7.234 7.604 9.045 1.00 76.88 113 GLY A O 1
ATOM 793 N N . ARG A 1 114 ? -7.454 8.920 7.242 1.00 70.25 114 ARG A N 1
ATOM 794 C CA . ARG A 1 114 ? -6.172 8.505 6.673 1.00 70.25 114 ARG A CA 1
ATOM 795 C C . ARG A 1 114 ? -5.041 9.253 7.367 1.00 70.25 114 ARG A C 1
ATOM 797 O O . ARG A 1 114 ? -5.121 10.475 7.503 1.00 70.25 114 ARG A O 1
ATOM 804 N N . SER A 1 115 ? -4.001 8.532 7.782 1.00 63.88 115 SER A N 1
ATOM 805 C CA . SER A 1 115 ? -2.794 9.154 8.322 1.00 63.88 115 SER A CA 1
ATOM 806 C C . SER A 1 115 ? -2.252 10.108 7.271 1.00 63.88 115 SER A C 1
ATOM 808 O O . SER A 1 115 ? -2.021 9.705 6.133 1.00 63.88 115 SER A O 1
ATOM 810 N N . ARG A 1 116 ? -2.017 11.361 7.656 1.00 54.12 116 ARG A N 1
ATOM 811 C CA . ARG A 1 116 ? -1.411 12.376 6.785 1.00 54.12 116 ARG A CA 1
ATOM 812 C C . ARG A 1 116 ? 0.084 12.143 6.547 1.00 54.12 116 ARG A C 1
ATOM 814 O O . ARG A 1 116 ? 0.720 12.998 5.940 1.00 54.12 116 ARG A O 1
ATOM 821 N N . ALA A 1 117 ? 0.630 11.027 7.048 1.00 55.97 117 ALA A N 1
ATOM 822 C CA . ALA A 1 117 ? 1.916 10.519 6.603 1.00 55.97 117 ALA A CA 1
ATOM 823 C C . ALA A 1 117 ? 1.870 10.501 5.077 1.00 55.97 117 ALA A C 1
ATOM 825 O O . ALA A 1 117 ? 0.961 9.899 4.500 1.00 55.97 117 ALA A O 1
ATOM 826 N N . GLU A 1 118 ? 2.764 11.267 4.457 1.00 61.81 118 GLU A N 1
ATOM 827 C CA . GLU A 1 118 ? 2.867 11.357 3.009 1.00 61.81 118 GLU A CA 1
ATOM 828 C C . GLU A 1 118 ? 2.866 9.923 2.482 1.00 61.81 118 GLU A C 1
ATOM 830 O O . GLU A 1 118 ? 3.658 9.097 2.936 1.00 61.81 118 GLU A O 1
ATOM 835 N N . ALA A 1 119 ? 1.847 9.571 1.690 1.00 63.69 119 ALA A N 1
ATOM 836 C CA . ALA A 1 119 ? 1.668 8.192 1.270 1.00 63.69 119 ALA A CA 1
ATOM 837 C C . ALA A 1 119 ? 2.970 7.757 0.602 1.00 63.69 119 ALA A C 1
ATOM 839 O O . ALA A 1 119 ? 3.371 8.389 -0.379 1.00 63.69 119 ALA A O 1
ATOM 840 N N . ALA A 1 120 ? 3.610 6.732 1.178 1.00 69.62 120 ALA A N 1
ATOM 841 C CA . ALA A 1 120 ? 4.946 6.312 0.793 1.00 69.62 120 ALA A CA 1
ATOM 842 C C . ALA A 1 120 ? 5.050 6.278 -0.732 1.00 69.62 120 ALA A C 1
ATOM 844 O O . ALA A 1 120 ? 4.241 5.635 -1.413 1.00 69.62 120 ALA A O 1
ATOM 845 N N . ARG A 1 121 ? 5.999 7.031 -1.281 1.00 84.12 121 ARG A N 1
ATOM 846 C CA . ARG A 1 121 ? 6.099 7.208 -2.729 1.00 84.12 121 ARG A CA 1
ATOM 847 C C . ARG A 1 121 ? 6.714 5.951 -3.345 1.00 84.12 121 ARG A C 1
ATOM 849 O O . ARG A 1 121 ? 7.932 5.817 -3.405 1.00 84.12 121 ARG A O 1
ATOM 856 N N . VAL A 1 122 ? 5.879 4.990 -3.742 1.00 90.62 122 VAL A N 1
ATOM 857 C CA . VAL A 1 122 ? 6.334 3.701 -4.294 1.00 90.62 122 VAL A CA 1
ATOM 858 C C . VAL A 1 122 ? 6.515 3.788 -5.808 1.00 90.62 122 VAL A C 1
ATOM 860 O O . VAL A 1 122 ? 5.621 4.260 -6.518 1.00 90.62 122 VAL A O 1
ATOM 863 N N . ALA A 1 123 ? 7.639 3.265 -6.296 1.00 93.38 123 ALA A N 1
ATOM 864 C CA . ALA A 1 123 ? 7.863 2.953 -7.699 1.00 93.38 123 ALA A CA 1
ATOM 865 C C . ALA A 1 123 ? 8.107 1.449 -7.905 1.00 93.38 123 ALA A C 1
ATOM 867 O O . ALA A 1 123 ? 8.689 0.778 -7.049 1.00 93.38 123 ALA A O 1
ATOM 868 N N . ILE A 1 124 ? 7.674 0.926 -9.051 1.00 93.62 124 ILE A N 1
ATOM 869 C CA . ILE A 1 124 ? 7.898 -0.472 -9.446 1.00 93.62 124 ILE A CA 1
ATOM 870 C C . ILE A 1 124 ? 8.969 -0.547 -10.530 1.00 93.62 124 ILE A C 1
ATOM 872 O O . ILE A 1 124 ? 9.026 0.320 -11.396 1.00 93.62 124 ILE A O 1
ATOM 876 N N . VAL A 1 125 ? 9.774 -1.606 -10.513 1.00 92.56 125 VAL A N 1
ATOM 877 C CA . VAL A 1 125 ? 10.607 -2.041 -11.637 1.00 92.56 125 VAL A CA 1
ATOM 878 C C . VAL A 1 125 ? 10.081 -3.375 -12.135 1.00 92.56 125 VAL A C 1
ATOM 880 O O . VAL A 1 125 ? 10.007 -4.325 -11.360 1.00 92.56 125 VAL A O 1
ATOM 883 N N . MET A 1 126 ? 9.737 -3.426 -13.417 1.00 88.56 126 MET A N 1
ATOM 884 C CA . MET A 1 126 ? 9.283 -4.629 -14.104 1.00 88.56 126 MET A CA 1
ATOM 885 C C . MET A 1 126 ? 10.178 -4.885 -15.312 1.00 88.56 126 MET A C 1
ATOM 887 O O . MET A 1 126 ? 10.460 -3.976 -16.099 1.00 88.56 126 MET A O 1
ATOM 891 N N . LEU A 1 127 ? 10.620 -6.125 -15.472 1.00 84.94 127 LEU A N 1
ATOM 892 C CA . LEU A 1 127 ? 11.261 -6.595 -16.691 1.00 84.94 127 LEU A CA 1
ATOM 893 C C . LEU A 1 127 ? 10.264 -7.536 -17.344 1.00 84.94 127 LEU A C 1
ATOM 895 O O . LEU A 1 127 ? 9.785 -8.450 -16.694 1.00 84.94 127 LEU A O 1
ATOM 899 N N . SER A 1 128 ? 9.919 -7.296 -18.603 1.00 78.12 128 SER A N 1
ATOM 900 C CA . SER A 1 128 ? 8.947 -8.146 -19.276 1.00 78.12 128 SER A CA 1
ATOM 901 C C . SER A 1 128 ? 9.347 -8.403 -20.716 1.00 78.12 128 SER A C 1
ATOM 903 O O . SER A 1 128 ? 9.678 -7.491 -21.482 1.00 78.12 128 SER A O 1
ATOM 905 N N . ARG A 1 129 ? 9.303 -9.682 -21.093 1.00 70.31 129 ARG A N 1
ATOM 906 C CA . ARG A 1 129 ? 9.482 -10.111 -22.486 1.00 70.31 129 ARG A CA 1
ATOM 907 C C . ARG A 1 129 ? 8.164 -10.030 -23.239 1.00 70.31 129 ARG A C 1
ATOM 909 O O . ARG A 1 129 ? 8.147 -9.590 -24.380 1.00 70.31 129 ARG A O 1
ATOM 916 N N . ARG A 1 130 ? 7.067 -10.418 -22.589 1.00 67.94 130 ARG A N 1
ATOM 917 C CA . ARG A 1 130 ? 5.701 -10.309 -23.098 1.00 67.94 130 ARG A CA 1
ATOM 918 C C . ARG A 1 130 ? 4.811 -9.974 -21.912 1.00 67.94 130 ARG A C 1
ATOM 920 O O . ARG A 1 130 ? 4.482 -10.907 -21.199 1.00 67.94 130 ARG A O 1
ATOM 927 N N . PRO A 1 131 ? 4.409 -8.718 -21.691 1.00 64.00 131 PRO A N 1
ATOM 928 C CA . PRO A 1 131 ? 3.498 -8.418 -20.597 1.00 64.00 131 PRO A CA 1
ATOM 929 C C . PRO A 1 131 ? 2.073 -8.736 -21.074 1.00 64.00 131 PRO A C 1
ATOM 931 O O . PRO A 1 131 ? 1.499 -7.898 -21.786 1.00 64.00 131 PRO A O 1
ATOM 934 N N . PRO A 1 132 ? 1.485 -9.918 -20.774 1.00 62.69 132 PRO A N 1
ATOM 935 C CA . PRO A 1 132 ? 0.080 -10.136 -21.078 1.00 62.69 132 PRO A CA 1
ATOM 936 C C . PRO A 1 132 ? -0.730 -9.058 -20.354 1.00 62.69 132 PRO A C 1
ATOM 938 O O . PRO A 1 132 ? -0.500 -8.764 -19.184 1.00 62.69 132 PRO A O 1
ATOM 941 N N . ASP A 1 133 ? -1.646 -8.416 -21.073 1.00 76.75 133 ASP A N 1
ATOM 942 C CA . ASP A 1 133 ? -2.558 -7.419 -20.513 1.00 76.75 133 ASP A CA 1
ATOM 943 C C . ASP A 1 133 ? -1.882 -6.271 -19.739 1.00 76.75 133 ASP A C 1
ATOM 945 O O . ASP A 1 133 ? -2.407 -5.797 -18.726 1.00 76.75 133 ASP A O 1
ATOM 949 N N . LEU A 1 134 ? -0.757 -5.751 -20.254 1.00 81.94 134 LEU A N 1
ATOM 950 C CA . LEU A 1 134 ? -0.036 -4.597 -19.688 1.00 81.94 134 LEU A CA 1
ATOM 951 C C . LEU A 1 134 ? -0.965 -3.452 -19.249 1.00 81.94 134 LEU A C 1
ATOM 953 O O . LEU A 1 134 ? -0.747 -2.833 -18.211 1.00 81.94 134 LEU A O 1
ATOM 957 N N . GLY A 1 135 ? -2.011 -3.159 -20.026 1.00 82.94 135 GLY A N 1
ATOM 958 C CA . GLY A 1 135 ? -2.980 -2.121 -19.672 1.00 82.94 135 GLY A CA 1
ATOM 959 C C . GLY A 1 135 ? -3.782 -2.431 -18.407 1.00 82.94 135 GLY A C 1
ATOM 960 O O . GLY A 1 135 ? -4.008 -1.537 -17.593 1.00 82.94 135 GLY A O 1
ATOM 961 N N . THR A 1 136 ? -4.182 -3.686 -18.202 1.00 84.19 136 THR A N 1
ATOM 962 C CA . THR A 1 136 ? -4.850 -4.132 -16.970 1.00 84.19 136 THR A CA 1
ATOM 963 C C . THR A 1 136 ? -3.887 -4.076 -15.790 1.00 84.19 136 THR A C 1
ATOM 965 O O . THR A 1 136 ? -4.247 -3.542 -14.738 1.00 84.19 136 THR A O 1
ATOM 968 N N . TRP A 1 137 ? -2.649 -4.542 -15.981 1.00 87.12 137 TRP A N 1
ATOM 969 C CA . TRP A 1 137 ? -1.604 -4.483 -14.960 1.00 87.12 137 TRP A CA 1
ATOM 970 C C . TRP A 1 137 ? -1.321 -3.037 -14.531 1.00 87.12 137 TRP A C 1
ATOM 972 O O . TRP A 1 137 ? -1.336 -2.731 -13.338 1.00 87.12 137 TRP A O 1
ATOM 982 N N . LEU A 1 138 ? -1.153 -2.114 -15.485 1.00 88.31 138 LEU A N 1
ATOM 983 C CA . LEU A 1 138 ? -0.923 -0.697 -15.195 1.00 88.31 138 LEU A CA 1
ATOM 984 C C . LEU A 1 138 ? -2.127 -0.059 -14.509 1.00 88.31 138 LEU A C 1
ATOM 986 O O . LEU A 1 138 ? -1.949 0.660 -13.530 1.00 88.31 138 LEU A O 1
ATOM 990 N N . ARG A 1 139 ? -3.353 -0.356 -14.952 1.00 84.50 139 ARG A N 1
ATOM 991 C CA . ARG A 1 139 ? -4.573 0.147 -14.306 1.00 84.50 139 ARG A CA 1
ATOM 992 C C . ARG A 1 139 ? -4.647 -0.272 -12.840 1.00 84.50 139 ARG A C 1
ATOM 994 O O . ARG A 1 139 ? -5.005 0.545 -11.992 1.00 84.50 139 ARG A O 1
ATOM 1001 N N . TYR A 1 140 ? -4.298 -1.519 -12.536 1.00 84.19 140 TYR A N 1
ATOM 1002 C CA . TYR A 1 140 ? -4.240 -1.991 -11.159 1.00 84.19 140 TYR A CA 1
ATOM 1003 C C . TYR A 1 140 ? -3.157 -1.248 -10.367 1.00 84.19 140 TYR A C 1
ATOM 1005 O O . TYR A 1 140 ? -3.462 -0.642 -9.344 1.00 84.19 140 TYR A O 1
ATOM 1013 N N . HIS A 1 141 ? -1.914 -1.212 -10.843 1.00 89.50 141 HIS A N 1
ATOM 1014 C CA . HIS A 1 141 ? -0.812 -0.655 -10.055 1.00 89.50 141 HIS A CA 1
ATOM 1015 C C . HIS A 1 141 ? -0.882 0.872 -9.926 1.00 89.50 141 HIS A C 1
ATOM 1017 O O . HIS A 1 141 ? -0.784 1.408 -8.823 1.00 89.50 141 HIS A O 1
ATOM 1023 N N . LEU A 1 142 ? -1.120 1.583 -11.028 1.00 88.38 142 LEU A N 1
ATOM 1024 C CA . LEU A 1 142 ? -1.197 3.043 -11.051 1.00 88.38 142 LEU A CA 1
ATOM 1025 C C . LEU A 1 142 ? -2.515 3.576 -10.471 1.00 88.38 142 LEU A C 1
ATOM 1027 O O . LEU A 1 142 ? -2.522 4.661 -9.882 1.00 88.38 142 LEU A O 1
ATOM 1031 N N . GLY A 1 143 ? -3.624 2.855 -10.667 1.00 82.06 143 GLY A N 1
ATOM 1032 C CA . GLY A 1 143 ? -4.974 3.303 -10.315 1.00 82.06 143 GLY A CA 1
ATOM 1033 C C . GLY A 1 143 ? -5.508 2.730 -9.003 1.00 82.06 143 GLY A C 1
ATOM 1034 O O . GLY A 1 143 ? -6.049 3.474 -8.191 1.00 82.06 143 GLY A O 1
ATOM 1035 N N . TYR A 1 144 ? -5.354 1.429 -8.759 1.00 80.56 144 TYR A N 1
ATOM 1036 C CA . TYR A 1 144 ? -5.841 0.791 -7.530 1.00 80.56 144 TYR A CA 1
ATOM 1037 C C . TYR A 1 144 ? -4.789 0.812 -6.414 1.00 80.56 144 TYR A C 1
ATOM 1039 O O . TYR A 1 144 ? -5.055 1.334 -5.334 1.00 80.56 144 TYR A O 1
ATOM 1047 N N . ALA A 1 145 ? -3.580 0.313 -6.684 1.00 83.94 145 ALA A N 1
ATOM 1048 C CA . ALA A 1 145 ? -2.490 0.254 -5.707 1.00 83.94 145 ALA A CA 1
ATOM 1049 C C . ALA A 1 145 ? -1.797 1.610 -5.479 1.00 83.94 145 ALA A C 1
ATOM 1051 O O . ALA A 1 145 ? -0.983 1.729 -4.568 1.00 83.94 145 ALA A O 1
ATOM 1052 N N . GLN A 1 146 ? -2.131 2.629 -6.283 1.00 85.31 146 GLN A N 1
ATOM 1053 C CA . GLN A 1 146 ? -1.617 4.000 -6.163 1.00 85.31 146 GLN A CA 1
ATOM 1054 C C . GLN A 1 146 ? -0.079 4.095 -6.255 1.00 85.31 146 GLN A C 1
ATOM 1056 O O . GLN A 1 146 ? 0.533 5.013 -5.709 1.00 85.31 146 GLN A O 1
ATOM 1061 N N . VAL A 1 147 ? 0.553 3.174 -6.990 1.00 89.94 147 VAL A N 1
ATOM 1062 C CA . VAL A 1 147 ? 1.984 3.231 -7.322 1.00 89.94 147 VAL A CA 1
ATOM 1063 C C . VAL A 1 147 ? 2.228 4.466 -8.164 1.00 89.94 147 VAL A C 1
ATOM 1065 O O . VAL A 1 147 ? 1.556 4.676 -9.168 1.00 89.94 147 VAL A O 1
ATOM 1068 N N . GLN A 1 148 ? 3.186 5.300 -7.788 1.00 91.12 148 GLN A N 1
ATOM 1069 C CA . GLN A 1 148 ? 3.332 6.609 -8.417 1.00 91.12 148 GLN A CA 1
ATOM 1070 C C . GLN A 1 148 ? 3.983 6.523 -9.787 1.00 91.12 148 GLN A C 1
ATOM 1072 O O . GLN A 1 148 ? 3.563 7.239 -10.698 1.00 91.12 148 GLN A O 1
ATOM 1077 N N . HIS A 1 149 ? 4.956 5.623 -9.921 1.00 94.00 149 HIS A N 1
ATOM 1078 C CA . HIS A 1 149 ? 5.741 5.465 -11.134 1.00 94.00 149 HIS A CA 1
ATOM 1079 C C . HIS A 1 149 ? 6.102 4.005 -11.393 1.00 94.00 149 HIS A C 1
ATOM 1081 O O . HIS A 1 149 ? 6.321 3.235 -10.458 1.00 94.00 149 HIS A O 1
ATOM 1087 N N . VAL A 1 150 ? 6.213 3.624 -12.660 1.00 94.19 150 VAL A N 1
ATOM 1088 C CA . VAL A 1 150 ? 6.670 2.287 -13.056 1.00 94.19 150 VAL A CA 1
ATOM 1089 C C . VAL A 1 150 ? 7.825 2.418 -14.043 1.00 94.19 150 VAL A C 1
ATOM 1091 O O . VAL A 1 150 ? 7.729 3.110 -15.051 1.00 94.19 150 VAL A O 1
ATOM 1094 N N . PHE A 1 151 ? 8.923 1.730 -13.769 1.00 93.50 151 PHE A N 1
ATOM 1095 C CA . PHE A 1 151 ? 10.018 1.510 -14.700 1.00 93.50 151 PHE A CA 1
ATOM 1096 C C . PHE A 1 151 ? 9.805 0.161 -15.376 1.00 93.50 151 PHE A C 1
ATOM 1098 O O . PHE A 1 151 ? 9.670 -0.853 -14.693 1.00 93.50 151 PHE A O 1
ATOM 1105 N N . ILE A 1 152 ? 9.764 0.142 -16.705 1.00 89.94 152 ILE A N 1
ATOM 1106 C CA . ILE A 1 152 ? 9.566 -1.085 -17.476 1.00 89.94 152 ILE A CA 1
ATOM 1107 C C . ILE A 1 152 ? 10.737 -1.266 -18.429 1.00 89.94 152 ILE A C 1
ATOM 1109 O O . ILE A 1 152 ? 10.977 -0.403 -19.272 1.00 89.94 152 ILE A O 1
ATOM 1113 N N . GLN A 1 153 ? 11.422 -2.404 -18.345 1.00 88.00 153 GLN A N 1
ATOM 1114 C CA . GLN A 1 153 ? 12.329 -2.863 -19.392 1.00 88.00 153 GLN A CA 1
ATOM 1115 C C . GLN A 1 153 ? 11.608 -3.859 -20.303 1.00 88.00 153 GLN A C 1
ATOM 1117 O O . GLN A 1 153 ? 11.171 -4.911 -19.841 1.00 88.00 153 GLN A O 1
ATOM 1122 N N . VAL A 1 154 ? 11.503 -3.530 -21.592 1.00 82.56 154 VAL A N 1
ATOM 1123 C CA . VAL A 1 154 ? 10.901 -4.396 -22.619 1.00 82.56 154 VAL A CA 1
ATOM 1124 C C . VAL A 1 154 ? 11.976 -4.847 -23.590 1.00 82.56 154 VAL A C 1
ATOM 1126 O O . VAL A 1 154 ? 12.665 -4.012 -24.181 1.00 82.56 154 VAL A O 1
ATOM 1129 N N . GLU A 1 155 ? 12.123 -6.159 -23.747 1.00 70.81 155 GLU A N 1
ATOM 1130 C CA . GLU A 1 155 ? 13.251 -6.744 -24.479 1.00 70.81 155 GLU A CA 1
ATOM 1131 C C . GLU A 1 155 ? 12.926 -7.073 -25.942 1.00 70.81 155 GLU A C 1
ATOM 1133 O O . GLU A 1 155 ? 13.754 -6.774 -26.797 1.00 70.81 155 GLU A O 1
ATOM 1138 N N . ASP A 1 156 ? 11.738 -7.606 -26.259 1.00 64.12 156 ASP A N 1
ATOM 1139 C CA . ASP A 1 156 ? 11.318 -7.856 -27.649 1.00 64.12 156 ASP A CA 1
ATOM 1140 C C . ASP A 1 156 ? 9.821 -8.204 -27.748 1.00 64.12 156 ASP A C 1
ATOM 1142 O O . ASP A 1 156 ? 9.424 -9.310 -27.391 1.00 64.12 156 ASP A O 1
ATOM 1146 N N . THR A 1 157 ? 8.979 -7.275 -28.219 1.00 63.12 157 THR A N 1
ATOM 1147 C CA . THR A 1 157 ? 7.560 -7.554 -28.532 1.00 63.12 157 THR A CA 1
ATOM 1148 C C . THR A 1 157 ? 6.990 -6.569 -29.559 1.00 63.12 157 THR A C 1
ATOM 1150 O O . THR A 1 157 ? 6.780 -5.390 -29.246 1.00 63.12 157 THR A O 1
ATOM 1153 N N . PRO A 1 158 ? 6.654 -7.023 -30.779 1.00 65.56 158 PRO A N 1
ATOM 1154 C CA . PRO A 1 158 ? 5.855 -6.249 -31.730 1.00 65.56 158 PRO A CA 1
ATOM 1155 C C . PRO A 1 158 ? 4.493 -5.815 -31.154 1.00 65.56 158 PRO A C 1
ATOM 1157 O O . PRO A 1 158 ? 4.033 -4.698 -31.406 1.00 65.56 158 PRO A O 1
ATOM 1160 N N . GLU A 1 159 ? 3.883 -6.656 -30.315 1.00 64.38 159 GLU A N 1
ATOM 1161 C CA . GLU A 1 159 ? 2.557 -6.464 -29.708 1.00 64.38 159 GLU A CA 1
ATOM 1162 C C . GLU A 1 159 ? 2.554 -5.391 -28.606 1.00 64.38 159 GLU A C 1
ATOM 1164 O O . GLU A 1 159 ? 1.521 -4.770 -28.319 1.00 64.38 159 GLU A O 1
ATOM 1169 N N . PHE A 1 160 ? 3.719 -5.114 -28.009 1.00 77.56 160 PHE A N 1
ATOM 1170 C CA . PHE A 1 160 ? 3.850 -4.099 -26.968 1.00 77.56 160 PHE A CA 1
ATOM 1171 C C . PHE A 1 160 ? 3.531 -2.711 -27.514 1.00 77.56 160 PHE A C 1
ATOM 1173 O O . PHE A 1 160 ? 2.833 -1.942 -26.861 1.00 77.56 160 PHE A O 1
ATOM 1180 N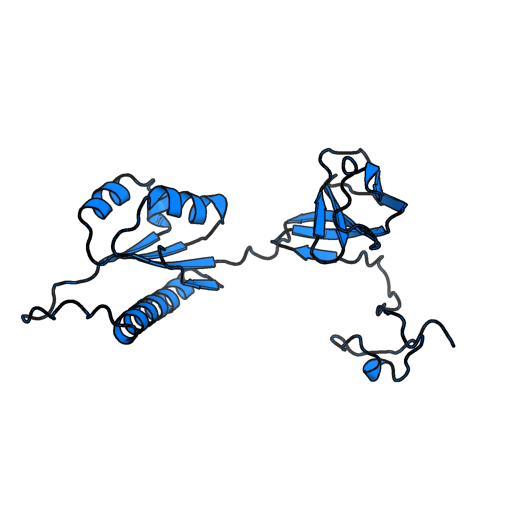 N . ASN A 1 161 ? 3.996 -2.378 -28.722 1.00 76.19 161 ASN A N 1
ATOM 1181 C CA . ASN A 1 161 ? 3.800 -1.040 -29.282 1.00 76.19 161 ASN A CA 1
ATOM 1182 C C . ASN A 1 161 ? 2.317 -0.721 -29.499 1.00 76.19 161 ASN A C 1
ATOM 1184 O O . ASN A 1 161 ? 1.894 0.405 -29.232 1.00 76.19 161 ASN A O 1
ATOM 1188 N N . GLN A 1 162 ? 1.528 -1.709 -29.929 1.00 75.94 162 GLN A N 1
ATOM 1189 C CA . GLN A 1 162 ? 0.086 -1.550 -30.100 1.00 75.94 162 GLN A CA 1
ATOM 1190 C C . GLN A 1 162 ? -0.590 -1.310 -28.747 1.00 75.94 162 GLN A C 1
ATOM 1192 O O . GLN A 1 162 ? -1.289 -0.309 -28.583 1.00 75.94 162 GLN A O 1
ATOM 1197 N N . THR A 1 163 ? -0.295 -2.154 -27.757 1.00 77.56 163 THR A N 1
ATOM 1198 C CA . THR A 1 163 ? -0.829 -2.017 -26.394 1.00 77.56 163 THR A CA 1
ATOM 1199 C C . THR A 1 163 ? -0.435 -0.681 -25.767 1.00 77.56 163 THR A C 1
ATOM 1201 O O . THR A 1 163 ? -1.293 0.048 -25.278 1.00 77.56 163 THR A O 1
ATOM 1204 N N . TRP A 1 164 ? 0.841 -0.306 -25.857 1.00 84.69 164 TRP A N 1
ATOM 1205 C CA . TRP A 1 164 ? 1.383 0.954 -25.356 1.00 84.69 164 TRP A CA 1
ATOM 1206 C C . TRP A 1 164 ? 0.726 2.171 -26.009 1.00 84.69 164 TRP A C 1
ATOM 1208 O O . TRP A 1 164 ? 0.365 3.122 -25.319 1.00 84.69 164 TRP A O 1
ATOM 1218 N N . SER A 1 165 ? 0.533 2.148 -27.331 1.00 81.88 165 SER A N 1
ATOM 1219 C CA . SER A 1 165 ? -0.113 3.250 -28.056 1.00 81.88 165 SER A CA 1
ATOM 1220 C C . SER A 1 165 ? -1.577 3.457 -27.653 1.00 81.88 165 SER A C 1
ATOM 1222 O O . SER A 1 165 ? -2.054 4.591 -27.677 1.00 81.88 165 SER A O 1
ATOM 1224 N N . GLY A 1 166 ? -2.257 2.386 -27.230 1.00 82.62 166 GLY A N 1
ATOM 1225 C CA . GLY A 1 166 ? -3.639 2.413 -26.752 1.00 82.62 166 GLY A CA 1
ATOM 1226 C C . GLY A 1 166 ? -3.809 2.875 -25.301 1.00 82.62 166 GLY A C 1
ATOM 1227 O O . GLY A 1 166 ? -4.942 3.068 -24.864 1.00 82.62 166 GLY A O 1
ATOM 1228 N N . LEU A 1 167 ? -2.721 3.063 -24.543 1.00 84.19 167 LEU A N 1
ATOM 1229 C CA . LEU A 1 167 ? -2.805 3.496 -23.147 1.00 84.19 167 LEU A CA 1
ATOM 1230 C C . LEU A 1 167 ? -3.158 4.988 -23.021 1.00 84.19 167 LEU A C 1
ATOM 1232 O O . LEU A 1 167 ? -2.627 5.822 -23.776 1.00 84.19 167 LEU A O 1
ATOM 1236 N N . PRO A 1 168 ? -3.970 5.361 -22.009 1.00 85.31 168 PRO A N 1
ATOM 1237 C CA . PRO A 1 168 ? -4.195 6.755 -21.654 1.00 85.31 168 PRO A CA 1
ATOM 1238 C C . PRO A 1 168 ? -2.874 7.512 -21.487 1.00 85.31 168 PRO A C 1
ATOM 1240 O O . PRO A 1 168 ? -1.901 6.999 -20.934 1.00 85.31 168 PRO A O 1
ATOM 1243 N N . LEU A 1 169 ? -2.830 8.762 -21.953 1.00 85.31 169 LEU A N 1
ATOM 1244 C CA . LEU A 1 169 ? -1.628 9.596 -21.853 1.00 85.31 169 LEU A CA 1
ATOM 1245 C C . LEU A 1 169 ? -1.186 9.796 -20.392 1.00 85.31 169 LEU A C 1
ATOM 1247 O O . LEU A 1 169 ? 0.009 9.773 -20.114 1.00 85.31 169 LEU A O 1
ATOM 1251 N N . ALA A 1 170 ? -2.146 9.913 -19.470 1.00 83.75 170 ALA A N 1
ATOM 1252 C CA . ALA A 1 170 ? -1.888 10.015 -18.035 1.00 83.75 170 ALA A CA 1
ATOM 1253 C C . ALA A 1 170 ? -1.150 8.786 -17.471 1.00 83.75 170 ALA A C 1
ATOM 1255 O O . ALA A 1 170 ? -0.269 8.937 -16.628 1.00 83.75 170 ALA A O 1
ATOM 1256 N N . ASP A 1 171 ? -1.458 7.585 -17.969 1.00 87.00 171 ASP A N 1
ATOM 1257 C CA . ASP A 1 171 ? -0.775 6.360 -17.547 1.00 87.00 171 ASP A CA 1
ATOM 1258 C C . ASP A 1 171 ? 0.631 6.299 -18.150 1.00 87.00 171 ASP A C 1
ATOM 1260 O O . ASP A 1 171 ? 1.597 6.029 -17.443 1.00 87.00 171 ASP A O 1
ATOM 1264 N N . ARG A 1 172 ? 0.782 6.651 -19.435 1.00 89.94 172 ARG A N 1
ATOM 1265 C CA . ARG A 1 172 ? 2.098 6.699 -20.101 1.00 89.94 172 ARG A CA 1
ATOM 1266 C C . ARG A 1 172 ? 3.065 7.693 -19.457 1.00 89.94 172 ARG A C 1
ATOM 1268 O O . ARG A 1 172 ? 4.259 7.428 -19.427 1.00 89.94 172 ARG A O 1
ATOM 1275 N N . GLN A 1 173 ? 2.572 8.813 -18.929 1.00 91.75 173 GLN A N 1
ATOM 1276 C CA . GLN A 1 173 ? 3.394 9.803 -18.218 1.00 91.75 173 GLN A CA 1
ATOM 1277 C C . GLN A 1 173 ? 3.962 9.285 -16.890 1.00 91.75 173 GLN A C 1
ATOM 1279 O O . GLN A 1 173 ? 4.952 9.821 -16.401 1.00 91.75 173 GLN A O 1
ATOM 1284 N N . ARG A 1 174 ? 3.354 8.242 -16.321 1.00 93.00 174 ARG A N 1
ATOM 1285 C CA . ARG A 1 174 ? 3.765 7.609 -15.059 1.00 93.00 174 ARG A CA 1
ATOM 1286 C C . ARG A 1 174 ? 4.604 6.354 -15.280 1.00 93.00 174 ARG A C 1
ATOM 1288 O O . ARG A 1 174 ? 4.813 5.571 -14.355 1.00 93.00 174 ARG A O 1
ATOM 1295 N N . VAL A 1 175 ? 5.051 6.134 -16.515 1.00 93.25 175 VAL A N 1
ATOM 1296 C CA . VAL A 1 175 ? 5.838 4.968 -16.889 1.00 93.25 175 VAL A CA 1
ATOM 1297 C C . VAL A 1 175 ? 7.103 5.413 -17.614 1.00 93.25 175 VAL A C 1
ATOM 1299 O O . VAL A 1 175 ? 7.040 6.045 -18.668 1.00 93.25 175 VAL A O 1
ATOM 1302 N N . THR A 1 176 ? 8.263 5.026 -17.087 1.00 92.81 176 THR A N 1
ATOM 1303 C CA . THR A 1 176 ? 9.522 5.098 -17.832 1.00 92.81 176 THR A CA 1
ATOM 1304 C C . THR A 1 176 ? 9.735 3.776 -18.550 1.00 92.81 176 THR A C 1
ATOM 1306 O O . THR A 1 176 ? 9.898 2.734 -17.919 1.00 92.81 176 THR A O 1
ATOM 1309 N N . LEU A 1 177 ? 9.769 3.829 -19.877 1.00 89.12 177 LEU A N 1
ATOM 1310 C CA . LEU A 1 177 ? 10.010 2.666 -20.718 1.00 89.12 177 LEU A CA 1
ATOM 1311 C C . LEU A 1 177 ? 11.468 2.624 -21.183 1.00 89.12 177 LEU A C 1
ATOM 1313 O O . LEU A 1 177 ? 11.945 3.537 -21.860 1.00 89.12 177 LEU A O 1
ATOM 1317 N N . TRP A 1 178 ? 12.150 1.523 -20.897 1.00 87.25 178 TRP A N 1
ATOM 1318 C CA . TRP A 1 178 ? 13.446 1.188 -21.466 1.00 87.25 178 TRP A CA 1
ATOM 1319 C C . TRP A 1 178 ? 13.266 0.068 -22.475 1.00 87.25 178 TRP A C 1
ATOM 1321 O O . TRP A 1 178 ? 12.832 -1.031 -22.144 1.00 87.25 178 TRP A O 1
ATOM 1331 N N . ARG A 1 179 ? 13.607 0.349 -23.727 1.00 81.06 179 ARG A N 1
ATOM 1332 C CA . ARG A 1 179 ? 13.653 -0.679 -24.762 1.00 81.06 179 ARG A CA 1
ATOM 1333 C C . ARG A 1 179 ? 15.039 -1.307 -24.760 1.00 81.06 179 ARG A C 1
ATOM 1335 O O . ARG A 1 179 ? 16.033 -0.578 -24.738 1.00 81.06 179 ARG A O 1
ATOM 1342 N N . GLY A 1 180 ? 15.098 -2.635 -24.771 1.00 65.94 180 GLY A N 1
ATOM 1343 C CA . GLY A 1 180 ? 16.338 -3.367 -24.993 1.00 65.94 180 GLY A CA 1
ATOM 1344 C C . GLY A 1 180 ? 16.955 -2.949 -26.328 1.00 65.94 180 GLY A C 1
ATOM 1345 O O . GLY A 1 180 ? 16.284 -2.938 -27.357 1.00 65.94 180 GLY A O 1
ATOM 1346 N N . SER A 1 181 ? 18.226 -2.554 -26.315 1.00 46.47 181 SER A N 1
ATOM 1347 C CA . SER A 1 181 ? 19.001 -2.335 -27.535 1.00 46.47 181 SER A CA 1
ATOM 1348 C C . SER A 1 181 ? 19.499 -3.685 -28.046 1.00 46.47 181 SER A C 1
ATOM 1350 O O . SER A 1 181 ? 20.370 -4.287 -27.425 1.00 46.47 181 SER A O 1
ATOM 1352 N N . THR A 1 182 ? 19.040 -4.100 -29.222 1.00 42.47 182 THR A N 1
ATOM 1353 C CA . THR A 1 182 ? 19.773 -5.011 -30.116 1.00 42.47 182 THR A CA 1
ATOM 1354 C C . THR A 1 182 ? 20.669 -4.253 -31.107 1.00 42.47 182 THR A C 1
ATOM 1356 O O . THR A 1 182 ? 20.963 -4.766 -32.183 1.00 42.47 182 THR A O 1
ATOM 1359 N N . ALA A 1 183 ? 21.137 -3.037 -30.797 1.00 36.81 183 ALA A N 1
ATOM 1360 C CA . ALA A 1 183 ? 22.041 -2.326 -31.702 1.00 36.81 183 ALA A CA 1
ATOM 1361 C C . ALA A 1 183 ? 22.927 -1.298 -30.986 1.00 36.81 183 ALA A C 1
ATOM 1363 O O . ALA A 1 183 ? 22.506 -0.163 -30.790 1.00 36.81 183 ALA A O 1
ATOM 1364 N N . CYS A 1 184 ? 24.160 -1.706 -30.650 1.00 30.28 184 CYS A N 1
ATOM 1365 C CA . CYS A 1 184 ? 25.380 -0.881 -30.730 1.00 30.28 184 CYS A CA 1
ATOM 1366 C C . CYS A 1 184 ? 26.654 -1.703 -30.420 1.00 30.28 184 CYS A C 1
ATOM 1368 O O . CYS A 1 184 ? 27.386 -1.422 -29.481 1.00 30.28 184 CYS A O 1
ATOM 1370 N N . SER A 1 185 ? 26.936 -2.728 -31.222 1.00 32.50 185 SER A N 1
ATOM 1371 C CA . SER A 1 185 ? 28.287 -3.084 -31.687 1.00 32.50 185 SER A CA 1
ATOM 1372 C C . SER A 1 185 ? 28.117 -4.099 -32.823 1.00 32.50 185 SER A C 1
ATOM 1374 O O . SER A 1 185 ? 27.161 -4.867 -32.822 1.00 32.50 185 SER A O 1
ATOM 1376 N N . GLY A 1 186 ? 28.967 -4.064 -33.848 1.00 33.97 186 GLY A N 1
ATOM 1377 C CA . GLY A 1 186 ? 28.863 -4.894 -35.060 1.00 33.97 186 GLY A CA 1
ATOM 1378 C C . GLY A 1 186 ? 29.092 -6.399 -34.859 1.00 33.97 186 GLY A C 1
ATOM 1379 O O . GLY A 1 186 ? 29.567 -7.065 -35.771 1.00 33.97 186 GLY A O 1
ATOM 1380 N N . ALA A 1 187 ? 28.770 -6.941 -33.690 1.00 34.22 187 ALA A N 1
ATOM 1381 C CA . ALA A 1 187 ? 28.678 -8.361 -33.428 1.00 34.22 187 ALA A CA 1
ATOM 1382 C C . ALA A 1 187 ? 27.309 -8.599 -32.792 1.00 34.22 187 ALA A C 1
ATOM 1384 O O . ALA A 1 187 ? 26.997 -8.017 -31.757 1.00 34.22 187 ALA A O 1
ATOM 1385 N N . ALA A 1 188 ? 26.479 -9.419 -33.435 1.00 38.97 188 ALA A N 1
ATOM 1386 C CA . ALA A 1 188 ? 25.255 -9.914 -32.830 1.00 38.97 188 ALA A CA 1
ATOM 1387 C C . ALA A 1 188 ? 25.636 -10.657 -31.543 1.00 38.97 188 ALA A C 1
ATOM 1389 O O . ALA A 1 188 ? 26.081 -11.804 -31.597 1.00 38.97 188 ALA A O 1
ATOM 1390 N N . GLU A 1 189 ? 25.530 -9.980 -30.400 1.00 42.12 189 GLU A N 1
ATOM 1391 C CA . GLU A 1 189 ? 25.665 -10.625 -29.105 1.00 42.12 189 GLU A CA 1
ATOM 1392 C C . GLU A 1 189 ? 24.584 -11.712 -29.063 1.00 42.12 189 GLU A C 1
ATOM 1394 O O . GLU A 1 189 ? 23.403 -11.413 -29.286 1.00 42.12 189 GLU A O 1
ATOM 1399 N N . PRO A 1 190 ? 24.957 -12.995 -28.903 1.00 46.84 190 PRO A N 1
ATOM 1400 C CA . PRO A 1 190 ? 23.968 -14.051 -28.819 1.00 46.84 190 PRO A CA 1
ATOM 1401 C C . PRO A 1 190 ? 23.022 -13.706 -27.674 1.00 46.84 190 PRO A C 1
ATOM 1403 O O . PRO A 1 190 ? 23.471 -13.243 -26.624 1.00 46.84 190 PRO A O 1
ATOM 1406 N N . ARG A 1 191 ? 21.716 -13.911 -27.903 1.00 51.53 191 ARG A N 1
ATOM 1407 C CA . ARG A 1 191 ? 20.674 -13.710 -26.887 1.00 51.53 191 ARG A CA 1
ATOM 1408 C C . ARG A 1 191 ? 21.199 -14.207 -25.534 1.00 51.53 191 ARG A C 1
ATOM 1410 O O . ARG A 1 191 ? 21.731 -15.325 -25.510 1.00 51.53 191 ARG A O 1
ATOM 1417 N N . PRO A 1 192 ? 21.070 -13.424 -24.448 1.00 53.38 192 PRO A N 1
ATOM 1418 C CA . PRO A 1 192 ? 21.471 -13.880 -23.127 1.00 53.38 192 PRO A CA 1
ATOM 1419 C C . PRO A 1 192 ? 20.873 -15.264 -22.892 1.00 53.38 192 PRO A C 1
ATOM 1421 O O . PRO A 1 192 ? 19.689 -15.477 -23.162 1.00 53.38 192 PRO A O 1
ATOM 1424 N N . ARG A 1 193 ? 21.707 -16.226 -22.489 1.00 55.19 193 ARG A N 1
ATOM 1425 C CA . ARG A 1 193 ? 21.232 -17.575 -22.170 1.00 55.19 193 ARG A CA 1
ATOM 1426 C C . ARG A 1 193 ? 20.145 -17.437 -21.108 1.00 55.19 193 ARG A C 1
ATOM 1428 O O . ARG A 1 193 ? 20.277 -16.602 -20.229 1.00 55.19 193 ARG A O 1
ATOM 1435 N N . ASP A 1 194 ? 19.072 -18.218 -21.173 1.00 59.53 194 ASP A N 1
ATOM 1436 C CA . ASP A 1 194 ? 18.078 -18.269 -20.090 1.00 59.53 194 ASP A CA 1
ATOM 1437 C C . ASP A 1 194 ? 18.674 -19.041 -18.893 1.00 59.53 194 ASP A C 1
ATOM 1439 O O . ASP A 1 194 ? 18.203 -20.108 -18.506 1.00 59.53 194 ASP A O 1
ATOM 1443 N N . ASP A 1 195 ? 19.780 -18.533 -18.351 1.00 64.38 195 ASP A N 1
ATOM 1444 C CA . ASP A 1 195 ? 20.397 -18.995 -17.121 1.00 64.38 195 ASP A CA 1
ATOM 1445 C C . ASP A 1 195 ? 20.130 -17.995 -15.994 1.00 64.38 195 ASP A C 1
ATOM 1447 O O . ASP A 1 195 ? 19.904 -16.797 -16.196 1.00 64.38 195 ASP A O 1
ATOM 1451 N N . TYR A 1 196 ? 20.110 -18.528 -14.778 1.00 57.28 196 TYR A N 1
ATOM 1452 C CA . TYR A 1 196 ? 19.795 -17.771 -13.576 1.00 57.28 196 TYR A CA 1
ATOM 1453 C C . TYR A 1 196 ? 20.725 -16.561 -13.392 1.00 57.28 196 TYR A C 1
ATOM 1455 O O . TYR A 1 196 ? 20.272 -15.484 -13.012 1.00 57.28 196 TYR A O 1
ATOM 1463 N N . GLU A 1 197 ? 22.015 -16.712 -13.709 1.00 59.75 197 GLU A N 1
ATOM 1464 C CA . GLU A 1 197 ? 23.018 -15.660 -13.524 1.00 59.75 197 GLU A CA 1
ATOM 1465 C C . GLU A 1 197 ? 22.785 -14.468 -14.453 1.00 59.75 197 GLU A C 1
ATOM 1467 O O . GLU A 1 197 ? 22.823 -13.317 -14.009 1.00 59.75 197 GLU A O 1
ATOM 1472 N N . SER A 1 198 ? 22.485 -14.707 -15.730 1.00 66.88 198 SER A N 1
ATOM 1473 C CA . SER A 1 198 ? 22.185 -13.623 -16.658 1.00 66.88 198 SER A CA 1
ATOM 1474 C C . SER A 1 198 ? 20.822 -12.985 -16.376 1.00 66.88 198 SER A C 1
ATOM 1476 O O . SER A 1 198 ? 20.696 -11.772 -16.545 1.00 66.88 198 SER A O 1
ATOM 1478 N N . LEU A 1 199 ? 19.811 -13.746 -15.936 1.00 68.75 199 LEU A N 1
ATOM 1479 C CA . LEU A 1 199 ? 18.508 -13.211 -15.514 1.00 68.75 199 LEU A CA 1
ATOM 1480 C C . LEU A 1 199 ? 18.672 -12.282 -14.305 1.00 68.75 199 LEU A C 1
ATOM 1482 O O . LEU A 1 199 ? 18.233 -11.131 -14.336 1.00 68.75 199 LEU A O 1
ATOM 1486 N N . GLN A 1 200 ? 19.404 -12.736 -13.287 1.00 76.06 200 GLN A N 1
ATOM 1487 C CA . GLN A 1 200 ? 19.686 -11.952 -12.089 1.00 76.06 200 GLN A CA 1
ATOM 1488 C C . GLN A 1 200 ? 20.522 -10.703 -12.407 1.00 76.06 200 GLN A C 1
ATOM 1490 O O . GLN A 1 200 ? 20.236 -9.617 -11.899 1.00 76.06 200 GLN A O 1
ATOM 1495 N N . ALA A 1 201 ? 21.530 -10.811 -13.278 1.00 77.81 201 ALA A N 1
ATOM 1496 C CA . ALA A 1 201 ? 22.341 -9.668 -13.693 1.00 77.81 201 ALA A CA 1
ATOM 1497 C C . ALA A 1 201 ? 21.501 -8.587 -14.396 1.00 77.81 201 ALA A C 1
ATOM 1499 O O . ALA A 1 201 ? 21.700 -7.393 -14.146 1.00 77.81 201 ALA A O 1
ATOM 1500 N N . ARG A 1 202 ? 20.527 -8.989 -15.224 1.00 76.50 202 ARG A N 1
ATOM 1501 C CA . ARG A 1 202 ? 19.593 -8.066 -15.890 1.00 76.50 202 ARG A CA 1
ATOM 1502 C C . ARG A 1 202 ? 18.673 -7.373 -14.892 1.00 76.50 202 ARG A C 1
ATOM 1504 O O . ARG A 1 202 ? 18.568 -6.147 -14.925 1.00 76.50 202 ARG A O 1
ATOM 1511 N N . GLN A 1 203 ? 18.089 -8.124 -13.961 1.00 82.56 203 GLN A N 1
ATOM 1512 C CA . GLN A 1 203 ? 17.266 -7.561 -12.886 1.00 82.56 203 GLN A CA 1
ATOM 1513 C C . GLN A 1 203 ? 18.065 -6.552 -12.047 1.00 82.56 203 GLN A C 1
ATOM 1515 O O . GLN A 1 203 ? 17.601 -5.440 -11.796 1.00 82.56 203 GLN A O 1
ATOM 1520 N N . ILE A 1 204 ? 19.314 -6.874 -11.690 1.00 84.50 204 ILE A N 1
ATOM 1521 C CA . ILE A 1 204 ? 20.205 -5.958 -10.961 1.00 84.50 204 ILE A CA 1
ATOM 1522 C C . ILE A 1 204 ? 20.487 -4.687 -11.775 1.00 84.50 204 ILE A C 1
ATOM 1524 O O . ILE A 1 204 ? 20.483 -3.591 -11.209 1.00 84.50 204 ILE A O 1
ATOM 1528 N N . ALA A 1 205 ? 20.733 -4.799 -13.082 1.00 85.31 205 ALA A N 1
ATOM 1529 C CA . ALA A 1 205 ? 20.992 -3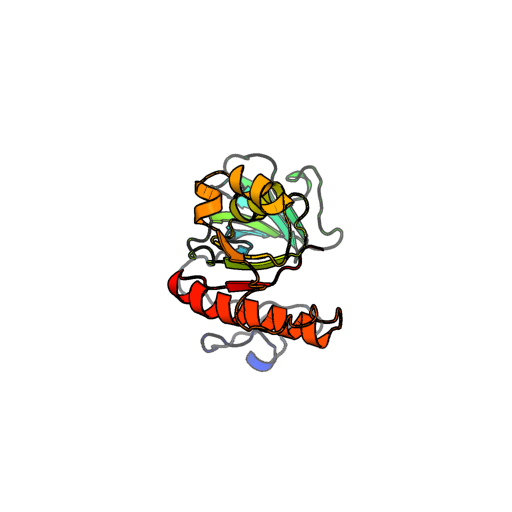.645 -13.941 1.00 85.31 205 ALA A CA 1
ATOM 1530 C C . ALA A 1 205 ? 19.771 -2.714 -14.034 1.00 85.31 205 ALA A C 1
ATOM 1532 O O . ALA A 1 205 ? 19.905 -1.504 -13.823 1.00 85.31 205 ALA A O 1
ATOM 1533 N N . ALA A 1 206 ? 18.582 -3.277 -14.261 1.00 87.56 206 ALA A N 1
ATOM 1534 C CA . ALA A 1 206 ? 17.323 -2.537 -14.287 1.00 87.56 206 ALA A CA 1
ATOM 1535 C C . ALA A 1 206 ? 17.040 -1.856 -12.938 1.00 87.56 206 ALA A C 1
ATOM 1537 O O . ALA A 1 206 ? 16.741 -0.663 -12.893 1.00 87.56 206 ALA A O 1
ATOM 1538 N N . MET A 1 207 ? 17.236 -2.570 -11.826 1.00 90.00 207 MET A N 1
ATOM 1539 C CA . MET A 1 207 ? 17.070 -2.022 -10.477 1.00 90.00 207 MET A CA 1
ATOM 1540 C C . MET A 1 207 ? 18.056 -0.893 -10.173 1.00 90.00 207 MET A C 1
ATOM 1542 O O . MET A 1 207 ? 17.670 0.119 -9.590 1.00 90.00 207 MET A O 1
ATOM 1546 N N . ARG A 1 208 ? 19.328 -1.018 -10.576 1.00 89.31 208 ARG A N 1
ATOM 1547 C CA . ARG A 1 208 ? 20.330 0.050 -10.405 1.00 89.31 208 ARG A CA 1
ATOM 1548 C C . ARG A 1 208 ? 19.944 1.308 -11.172 1.00 89.31 208 ARG A C 1
ATOM 1550 O O . ARG A 1 208 ? 20.043 2.402 -10.620 1.00 89.31 208 ARG A O 1
ATOM 1557 N N . ARG A 1 209 ? 19.479 1.149 -12.412 1.00 89.38 209 ARG A N 1
ATOM 1558 C CA . ARG A 1 209 ? 19.007 2.264 -13.234 1.00 89.38 209 ARG A CA 1
ATOM 1559 C C . ARG A 1 209 ? 17.773 2.925 -12.621 1.00 89.38 209 ARG A C 1
ATOM 1561 O O . ARG A 1 209 ? 17.772 4.136 -12.424 1.00 89.38 209 ARG A O 1
ATOM 1568 N N . ALA A 1 210 ? 16.779 2.129 -12.233 1.00 91.56 210 ALA A N 1
ATOM 1569 C CA . ALA A 1 210 ? 15.564 2.622 -11.595 1.00 91.56 210 ALA A CA 1
ATOM 1570 C C . ALA A 1 210 ? 15.885 3.370 -10.305 1.00 91.56 210 ALA A C 1
ATOM 1572 O O . ALA A 1 210 ? 15.363 4.451 -10.090 1.00 91.56 210 ALA A O 1
ATOM 1573 N N . LYS A 1 211 ? 16.791 2.848 -9.472 1.00 89.44 211 LYS A N 1
ATOM 1574 C CA . LYS A 1 211 ? 17.211 3.504 -8.228 1.00 89.44 211 LYS A CA 1
ATOM 1575 C C . LYS A 1 211 ? 17.794 4.897 -8.471 1.00 89.44 211 LYS A C 1
ATOM 1577 O O . LYS A 1 211 ? 17.518 5.804 -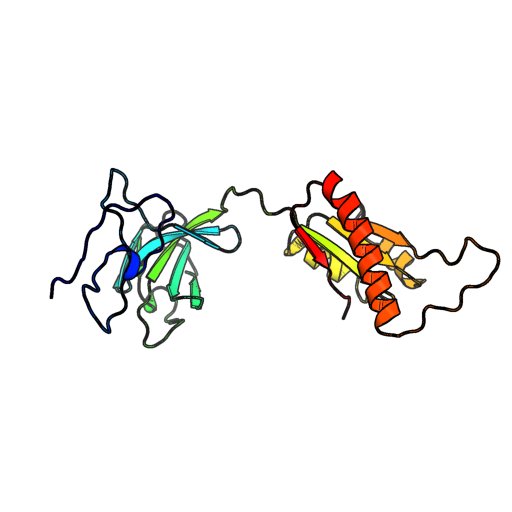7.690 1.00 89.44 211 LYS A O 1
ATOM 1582 N N . ALA A 1 212 ? 18.582 5.072 -9.531 1.00 87.31 212 ALA A N 1
ATOM 1583 C CA . ALA A 1 212 ? 19.143 6.374 -9.884 1.00 87.31 212 ALA A CA 1
ATOM 1584 C C . ALA A 1 212 ? 18.056 7.369 -10.335 1.00 87.31 212 ALA A C 1
ATOM 1586 O O . ALA A 1 212 ? 18.076 8.525 -9.922 1.00 87.31 212 ALA A O 1
ATOM 1587 N N . GLU A 1 213 ? 17.088 6.919 -11.138 1.00 88.94 213 GLU A N 1
ATOM 1588 C CA . GLU A 1 213 ? 16.002 7.765 -11.658 1.00 88.94 213 GLU A CA 1
ATOM 1589 C C . GLU A 1 213 ? 14.914 8.051 -10.597 1.00 88.94 213 GLU A C 1
ATOM 1591 O O . GLU A 1 213 ? 14.409 9.168 -10.493 1.00 88.94 213 GLU A O 1
ATOM 1596 N N . ALA A 1 214 ? 14.598 7.068 -9.751 1.00 87.25 214 ALA A N 1
ATOM 1597 C CA . ALA A 1 214 ? 13.576 7.127 -8.706 1.00 87.25 214 ALA A CA 1
ATOM 1598 C C . ALA A 1 214 ? 13.871 8.193 -7.640 1.00 87.25 214 ALA A C 1
ATOM 1600 O O . ALA A 1 214 ? 12.943 8.825 -7.131 1.00 87.25 214 ALA A O 1
ATOM 1601 N N . ALA A 1 215 ? 15.153 8.453 -7.358 1.00 79.44 215 ALA A N 1
ATOM 1602 C CA . ALA A 1 215 ? 15.569 9.528 -6.460 1.00 79.44 215 ALA A CA 1
ATOM 1603 C C . ALA A 1 215 ? 15.104 10.909 -6.960 1.00 79.44 215 ALA A C 1
ATOM 1605 O O . ALA A 1 215 ? 14.612 11.714 -6.172 1.00 79.44 215 ALA A O 1
ATOM 1606 N N . GLY A 1 216 ? 15.184 11.166 -8.272 1.00 82.75 216 GLY A N 1
ATOM 1607 C CA . GLY A 1 216 ? 14.711 12.415 -8.881 1.00 82.75 216 GLY A CA 1
ATOM 1608 C C . GLY A 1 216 ? 13.186 12.554 -8.893 1.00 82.75 216 GLY A C 1
ATOM 1609 O O . GLY A 1 216 ? 12.665 13.664 -8.961 1.00 82.75 216 GLY A O 1
ATOM 1610 N N . LEU A 1 217 ? 12.467 11.436 -8.780 1.00 84.19 217 LEU A N 1
ATOM 1611 C CA . LEU A 1 217 ? 11.010 11.407 -8.675 1.00 84.19 217 LEU A CA 1
ATOM 1612 C C . LEU A 1 217 ? 10.521 11.533 -7.229 1.00 84.19 217 LEU A C 1
ATOM 1614 O O . LEU A 1 217 ? 9.320 11.679 -7.024 1.00 84.19 217 LEU A O 1
ATOM 1618 N N . GLY A 1 218 ? 11.414 11.488 -6.236 1.00 84.50 218 GLY A N 1
ATOM 1619 C CA . GLY A 1 218 ? 11.058 11.473 -4.817 1.00 84.50 218 GLY A CA 1
ATOM 1620 C C . GLY A 1 218 ? 10.422 10.158 -4.364 1.00 84.50 218 GLY A C 1
ATOM 1621 O O . GLY A 1 218 ? 9.648 10.167 -3.416 1.00 84.50 218 GLY A O 1
ATOM 1622 N N . ALA A 1 219 ? 10.695 9.045 -5.050 1.00 86.00 219 ALA A N 1
ATOM 1623 C CA . ALA A 1 219 ? 10.234 7.737 -4.603 1.00 86.00 219 ALA A CA 1
ATOM 1624 C C . ALA A 1 219 ? 11.017 7.289 -3.355 1.00 86.00 219 ALA A C 1
ATOM 1626 O O . ALA A 1 219 ? 12.247 7.318 -3.333 1.00 86.00 219 ALA A O 1
ATOM 1627 N N . GLU A 1 220 ? 10.297 6.846 -2.330 1.00 85.44 220 GLU A N 1
ATOM 1628 C CA . GLU A 1 220 ? 10.847 6.331 -1.072 1.00 85.44 220 GLU A CA 1
ATOM 1629 C C . GLU A 1 220 ? 11.099 4.824 -1.136 1.00 85.44 220 GLU A C 1
ATOM 1631 O O . GLU A 1 220 ? 12.028 4.310 -0.513 1.00 85.44 220 GLU A O 1
ATOM 1636 N N . TRP A 1 221 ? 10.275 4.115 -1.911 1.00 89.50 221 TRP A N 1
ATOM 1637 C CA . TRP A 1 221 ? 10.335 2.667 -2.049 1.00 89.50 221 TRP A CA 1
ATOM 1638 C C . TRP A 1 221 ? 10.443 2.284 -3.512 1.00 89.50 221 TRP A C 1
ATOM 1640 O O . TRP A 1 221 ? 9.703 2.786 -4.360 1.00 89.50 221 TRP A O 1
ATOM 1650 N N . LEU A 1 222 ? 11.345 1.348 -3.786 1.00 91.38 222 LEU A N 1
ATOM 1651 C CA . LEU A 1 222 ? 11.515 0.752 -5.099 1.00 91.38 222 LEU A CA 1
ATOM 1652 C C . LEU A 1 222 ? 11.312 -0.754 -4.985 1.00 91.38 222 LEU A C 1
ATOM 1654 O O . LEU A 1 222 ? 12.052 -1.426 -4.265 1.00 91.38 222 LEU A O 1
ATOM 1658 N N . VAL A 1 223 ? 10.308 -1.270 -5.687 1.00 91.50 223 VAL A N 1
ATOM 1659 C CA . VAL A 1 223 ? 9.906 -2.677 -5.619 1.00 91.50 223 VAL A CA 1
ATOM 1660 C C . VAL A 1 223 ? 10.141 -3.330 -6.972 1.00 91.50 223 VAL A C 1
ATOM 1662 O O . VAL A 1 223 ? 9.668 -2.833 -7.989 1.00 91.50 223 VAL A O 1
ATOM 1665 N N . HIS A 1 224 ? 10.869 -4.442 -6.986 1.00 89.19 224 HIS A N 1
ATOM 1666 C CA . HIS A 1 224 ? 10.956 -5.301 -8.162 1.00 89.19 224 HIS A CA 1
ATOM 1667 C C . HIS A 1 224 ? 9.732 -6.218 -8.210 1.00 89.19 224 HIS A C 1
ATOM 1669 O O . HIS A 1 224 ? 9.422 -6.861 -7.205 1.00 89.19 224 HIS A O 1
ATOM 1675 N N . LEU A 1 225 ? 9.062 -6.288 -9.356 1.00 84.00 225 LEU A N 1
ATOM 1676 C CA . LEU A 1 225 ? 7.973 -7.224 -9.619 1.00 84.00 225 LEU A CA 1
ATOM 1677 C C . LEU A 1 225 ? 8.240 -7.912 -10.955 1.00 84.00 225 LEU A C 1
ATOM 1679 O O . LEU A 1 225 ? 8.507 -7.233 -11.947 1.00 84.00 225 LEU A O 1
ATOM 1683 N N . ASP A 1 226 ? 8.174 -9.239 -10.947 1.00 73.31 226 ASP A N 1
ATOM 1684 C CA . ASP A 1 226 ? 8.190 -10.033 -12.174 1.00 73.31 226 ASP A CA 1
ATOM 1685 C C . ASP A 1 226 ? 6.791 -10.052 -12.813 1.00 73.31 226 ASP A C 1
ATOM 1687 O O . ASP A 1 226 ? 5.806 -9.627 -12.193 1.00 73.31 226 ASP A O 1
ATOM 1691 N N . ASP A 1 227 ? 6.715 -10.466 -14.076 1.00 65.50 227 ASP A N 1
ATOM 1692 C CA . ASP A 1 227 ? 5.471 -10.513 -14.849 1.00 65.50 227 ASP A CA 1
ATOM 1693 C C . ASP A 1 227 ? 4.711 -11.855 -14.763 1.00 65.50 227 ASP A C 1
ATOM 1695 O O . ASP A 1 227 ? 3.650 -11.972 -15.387 1.00 65.50 227 ASP A O 1
ATOM 1699 N N . ASP A 1 228 ? 5.201 -12.818 -13.966 1.00 62.00 228 ASP A N 1
ATOM 1700 C CA . ASP A 1 228 ? 4.626 -14.155 -13.732 1.00 62.00 228 ASP A CA 1
ATOM 1701 C C . ASP A 1 228 ? 4.091 -14.425 -12.306 1.00 62.00 228 ASP A C 1
ATOM 1703 O O . ASP A 1 228 ? 4.552 -13.816 -11.311 1.00 62.00 228 ASP A O 1
#

Sequence (228 aa):
GAAVVEAELPAGATCSVASFGTDPAPGIRKVCQCAEGGASSQLVRSELGVEWSLCAREGGACACPSQRVRFGVGSRWVVSGHATQGSLPCLAGSFRGADPAAGESKECWCERGRSRAEAARVAIVMLSRRPPDLGTWLRYHLGYAQVQHVFIQVEDTPEFNQTWSGLPLADRQRVTLWRGSTACSGAAEPRPRDDYESLQARQIAAMRRAKAEAAGLGAEWLVHLDDD

pLDDT: mean 78.54, std 14.68, range [30.28, 94.31]

Foldseek 3Di:
DAQDADDDDDPPDDPDCVRRVHDRDPPDDDDDDDDDDDDPCQPWDADLQWIKGFQWWQQDKRFAPVQWKWKADDPFIAIQPDRDPGIAHRYCVSRVNDYRDPPDTMTMIYIPGGHPPPNQAEEEEEEDQDQVPVQVVLCCVVPVVVRQAYEYEYEDDPVVVVVLVPHDPVSVVRYHYHYHDCDDDPDRPPDPPPDPVVVVVVQVVSQVVCVVVVVVVVHPYYYYDYSD

Radius of gyration: 26.04 Å; chains: 1; bounding box: 54×34×79 Å